Protein AF-A0A7W1I724-F1 (afdb_monomer_lite)

Secondary structure (DSSP, 8-state):
--HHHHHHHHHHHHTT--HHHHHHHHHHHHHTSS------TTHHHHHHHHHHHHHHHHHHHHH-TTS---HHHHHHH-TTSTT----TT-S-----S----EEEE-TT-S-EEEE-TT--EE-STT--EEEEEEE-SS-EE-TTT-SSEEEEE-TTSSEEEEEEEETTEEEEEEEEEETTTTEEEEEEEEESSS-EEEEEEEESEETTEEPPB-EEEEETTEEEETTEEEEE-SS--SEEEEE-GGG--HHHHHHTT--BSS--SSEE-TTSB-EEEEEEEE-TT-EEEEEEESS-----------

Sequence (306 aa):
MGIRAWALRKAMGRMRITPDIVRYLSTFQRLGENIEVQLPGELLPVGARTAFRAIRTRAAAQLGVDWVWPYWLERQLDPRSRAFVPRGHLPVLTNVTHRNWTAVGNVGSSWEAIVDPRGLVTPWFDGWSLDWWIGADDRWHVPSRDAGVRQRLVEASPVVETAMTVPGGDAIARAYGVADGDLLIVEIENASPAPFVAAFAVRPYNPEGLAVVERIELHDRTVTVDGRPALLLPRPPGRVAGSTFYEGDSSIAVMEGRAGDRLPRPLKCDAGLAQAAFLFPVPHRTSIQVAIPLAPARRTRRRGLT

Foldseek 3Di:
DDPVVVVVVVVCVVVVPDPVNVVVVVVVVVVCPPPPPPVPPVVVVVVVVLFVQFLLQLVLCVLFVVADDALQSLQCPDPVHPSHDDDPPDSGHWRPPQPPWAWAFDPLDPFTWIQGQQGWIGLDDLFWTKFKWKADPPFIDGSSPAPQWGWDDDDPDSKIWIWHDDPAATWIWIWHYDPVQRKIKIKTWAQGQFKIKMKTKTWQADSTGGGFFFFWADDFQFIDTLQWGFKRFPGQFPFKFKAESVGHYSVVCVRVVVTHNHYPVTQGYPSRTIMMMGMDIAGHRGMTMMMGRSDTDPPPPPPDDD

pLDDT: mean 87.08, std 16.15, range [31.8, 98.88]

Structure (mmCIF, N/CA/C/O backbone):
data_AF-A0A7W1I724-F1
#
_entry.id   AF-A0A7W1I724-F1
#
loop_
_atom_site.group_PDB
_atom_site.id
_atom_site.type_symbol
_atom_site.label_atom_id
_atom_site.label_alt_id
_atom_site.label_comp_id
_atom_site.label_asym_id
_atom_site.label_entity_id
_atom_site.label_seq_id
_atom_site.pdbx_PDB_ins_code
_atom_site.Cartn_x
_atom_site.Cartn_y
_atom_site.Cartn_z
_atom_site.occupancy
_atom_site.B_iso_or_equiv
_atom_site.auth_seq_id
_atom_site.auth_comp_id
_atom_site.auth_asym_id
_atom_site.auth_atom_id
_atom_site.pdbx_PDB_model_num
ATOM 1 N N . MET A 1 1 ? 33.278 9.765 -44.197 1.00 49.12 1 MET A N 1
ATOM 2 C CA . MET A 1 1 ? 32.463 9.017 -43.206 1.00 49.12 1 MET A CA 1
ATOM 3 C C . MET A 1 1 ? 32.091 9.957 -42.070 1.00 49.12 1 MET A C 1
ATOM 5 O O . MET A 1 1 ? 32.988 10.512 -41.455 1.00 49.12 1 MET A O 1
ATOM 9 N N . GLY A 1 2 ? 30.799 10.190 -41.827 1.00 57.50 2 GLY A N 1
ATOM 10 C CA . GLY A 1 2 ? 30.347 11.205 -40.869 1.00 57.50 2 GLY A CA 1
ATOM 11 C C . GLY A 1 2 ? 30.526 10.795 -39.403 1.00 57.50 2 GLY A C 1
ATOM 12 O O . GLY A 1 2 ? 30.303 9.641 -39.041 1.00 57.50 2 GLY A O 1
ATOM 13 N N . ILE A 1 3 ? 30.856 11.767 -38.552 1.00 52.84 3 ILE A N 1
ATOM 14 C CA . ILE A 1 3 ? 31.041 11.645 -37.091 1.00 52.84 3 ILE A CA 1
ATOM 15 C C . ILE A 1 3 ? 29.867 10.913 -36.406 1.00 52.84 3 ILE A C 1
ATOM 17 O O . ILE A 1 3 ? 30.075 10.126 -35.482 1.00 52.84 3 ILE A O 1
ATOM 21 N N . ARG A 1 4 ? 28.639 11.078 -36.920 1.00 48.25 4 ARG A N 1
ATOM 22 C CA . ARG A 1 4 ? 27.434 10.366 -36.455 1.00 48.25 4 ARG A CA 1
ATOM 23 C C . ARG A 1 4 ? 27.517 8.846 -36.631 1.00 48.25 4 ARG A C 1
ATOM 25 O O . ARG A 1 4 ? 27.138 8.113 -35.725 1.00 48.25 4 ARG A O 1
ATOM 32 N N . ALA A 1 5 ? 28.053 8.366 -37.754 1.00 50.81 5 ALA A N 1
ATOM 33 C CA . ALA A 1 5 ? 28.179 6.934 -38.028 1.00 50.81 5 ALA A CA 1
ATOM 34 C C . ALA A 1 5 ? 29.242 6.276 -37.135 1.00 50.81 5 ALA A C 1
ATOM 36 O O . ALA A 1 5 ? 29.069 5.135 -36.717 1.00 50.81 5 ALA A O 1
ATOM 37 N N . TRP A 1 6 ? 30.313 7.002 -36.801 1.00 62.12 6 TRP A N 1
ATOM 38 C CA . TRP A 1 6 ? 31.343 6.538 -35.868 1.00 62.12 6 TRP A CA 1
ATOM 39 C C . TRP A 1 6 ? 30.835 6.494 -34.420 1.00 62.12 6 TRP A C 1
ATOM 41 O O . TRP A 1 6 ? 31.028 5.489 -33.734 1.00 62.12 6 TRP A O 1
ATOM 51 N N . ALA A 1 7 ? 30.120 7.533 -33.973 1.00 56.12 7 ALA A N 1
ATOM 52 C CA . ALA A 1 7 ? 29.513 7.578 -32.643 1.00 56.12 7 ALA A CA 1
ATOM 53 C C . ALA A 1 7 ? 28.470 6.464 -32.448 1.00 56.12 7 ALA A C 1
ATOM 55 O O . ALA A 1 7 ? 28.484 5.782 -31.424 1.00 56.12 7 ALA A O 1
ATOM 56 N N . LEU A 1 8 ? 27.634 6.219 -33.464 1.00 58.00 8 LEU A N 1
ATOM 57 C CA . LEU A 1 8 ? 26.656 5.133 -33.460 1.00 58.00 8 LEU A CA 1
ATOM 58 C C . LEU A 1 8 ? 27.346 3.764 -33.371 1.00 58.00 8 LEU A C 1
ATOM 60 O O . LEU A 1 8 ? 26.991 2.956 -32.520 1.00 58.00 8 LEU A O 1
ATOM 64 N N . ARG A 1 9 ? 28.403 3.528 -34.163 1.00 59.28 9 ARG A N 1
ATOM 65 C CA . ARG A 1 9 ? 29.169 2.269 -34.132 1.00 59.28 9 ARG A CA 1
ATOM 66 C C . ARG A 1 9 ? 29.858 2.035 -32.782 1.00 59.28 9 ARG A C 1
ATOM 68 O O . ARG A 1 9 ? 29.883 0.910 -32.292 1.00 59.28 9 ARG A O 1
ATOM 75 N N . LYS A 1 10 ? 30.378 3.094 -32.150 1.00 59.66 10 LYS A N 1
ATOM 76 C CA . LYS A 1 10 ? 31.012 3.029 -30.822 1.00 59.66 10 LYS A CA 1
ATOM 77 C C . LYS A 1 10 ? 29.991 2.770 -29.707 1.00 59.66 10 LYS A C 1
ATOM 79 O O . LYS A 1 10 ? 30.274 1.980 -28.810 1.00 59.66 10 LYS A O 1
ATOM 84 N N . ALA A 1 11 ? 28.804 3.374 -29.782 1.00 57.53 11 ALA A N 1
ATOM 85 C CA . ALA A 1 11 ? 27.693 3.090 -28.872 1.00 57.53 11 ALA A CA 1
ATOM 86 C C . ALA A 1 11 ? 27.178 1.648 -29.040 1.00 57.53 11 ALA A C 1
ATOM 88 O O . ALA A 1 11 ? 27.034 0.929 -28.054 1.00 57.53 11 ALA A O 1
ATOM 89 N N . MET A 1 12 ? 27.018 1.187 -30.285 1.00 56.84 12 MET A N 1
ATOM 90 C CA . MET A 1 12 ? 26.627 -0.189 -30.613 1.00 56.84 12 MET A CA 1
ATOM 91 C C . MET A 1 12 ? 27.640 -1.228 -30.119 1.00 56.84 12 MET A C 1
ATOM 93 O O . MET A 1 12 ? 27.240 -2.245 -29.555 1.00 56.84 12 MET A O 1
ATOM 97 N N . GLY A 1 13 ? 28.941 -0.950 -30.260 1.00 57.97 13 GLY A N 1
ATOM 98 C CA . GLY A 1 13 ? 30.009 -1.808 -29.740 1.00 57.97 13 GLY A CA 1
ATOM 99 C C . GLY A 1 13 ? 30.013 -1.901 -28.209 1.00 57.97 13 GLY A C 1
ATOM 100 O O . GLY A 1 13 ? 30.237 -2.975 -27.658 1.00 57.97 13 GLY A O 1
ATOM 101 N N . ARG A 1 14 ? 29.687 -0.805 -27.509 1.00 57.19 14 ARG A N 1
ATOM 102 C CA . ARG A 1 14 ? 29.570 -0.777 -26.038 1.00 57.19 14 ARG A CA 1
ATOM 103 C C . ARG A 1 14 ? 28.323 -1.509 -25.527 1.00 57.19 14 ARG A C 1
ATOM 105 O O . ARG A 1 14 ? 28.350 -2.046 -24.427 1.00 57.19 14 ARG A O 1
ATOM 112 N N . MET A 1 15 ? 27.259 -1.548 -26.331 1.00 55.41 15 MET A N 1
ATOM 113 C CA . MET A 1 15 ? 25.980 -2.199 -26.018 1.00 55.41 15 MET A CA 1
ATOM 114 C C . MET A 1 15 ? 25.868 -3.638 -26.558 1.00 55.41 15 MET A C 1
ATOM 116 O O . MET A 1 15 ? 24.800 -4.233 -26.457 1.00 55.41 15 MET 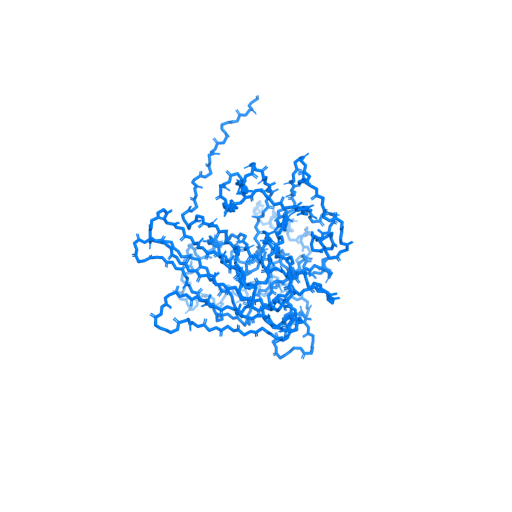A O 1
ATOM 120 N N . ARG A 1 16 ? 26.948 -4.204 -27.130 1.00 65.56 16 ARG A N 1
ATOM 121 C CA . ARG A 1 16 ? 26.968 -5.538 -27.773 1.00 65.56 16 ARG A CA 1
ATOM 122 C C . ARG A 1 16 ? 25.841 -5.735 -28.805 1.00 65.56 16 ARG A C 1
ATOM 124 O O . ARG A 1 16 ? 25.268 -6.816 -28.910 1.00 65.56 16 ARG A O 1
ATOM 131 N N . ILE A 1 17 ? 25.515 -4.696 -29.575 1.00 64.44 17 ILE A N 1
ATOM 132 C CA . ILE A 1 17 ? 24.455 -4.761 -30.591 1.00 64.44 17 ILE A CA 1
ATOM 133 C C . ILE A 1 17 ? 24.976 -5.558 -31.794 1.00 64.44 17 ILE A C 1
ATOM 135 O O . ILE A 1 17 ? 25.837 -5.082 -32.534 1.00 64.44 17 ILE A O 1
ATOM 139 N N . THR A 1 18 ? 24.479 -6.783 -31.969 1.00 74.19 18 THR A N 1
ATOM 140 C CA . THR A 1 18 ? 24.852 -7.683 -33.070 1.00 74.19 18 THR A CA 1
ATOM 141 C C . THR A 1 18 ? 24.178 -7.282 -34.391 1.00 74.19 18 THR A C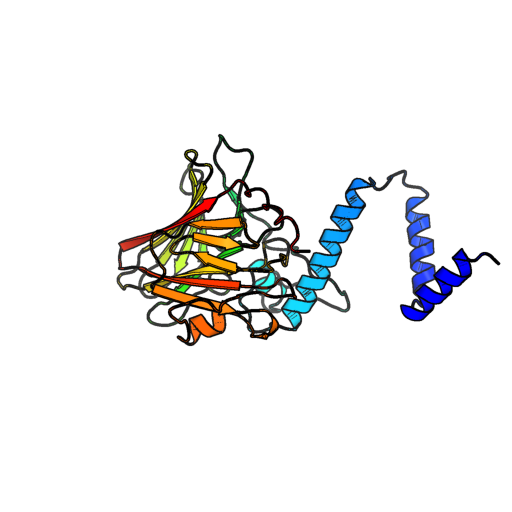 1
ATOM 143 O O . THR A 1 18 ? 23.159 -6.582 -34.378 1.00 74.19 18 THR A O 1
ATOM 146 N N . PRO A 1 19 ? 24.707 -7.728 -35.550 1.00 72.31 19 PRO A N 1
ATOM 147 C CA . PRO A 1 19 ? 24.101 -7.468 -36.861 1.00 72.31 19 PRO A CA 1
ATOM 148 C C . PRO A 1 19 ? 22.621 -7.869 -36.956 1.00 72.31 19 PRO A C 1
ATOM 150 O O . PRO A 1 19 ? 21.841 -7.187 -37.619 1.00 72.31 19 PRO A O 1
ATOM 153 N N . ASP A 1 20 ? 22.207 -8.911 -36.234 1.00 73.62 20 ASP A N 1
ATOM 154 C CA . ASP A 1 20 ? 20.812 -9.360 -36.196 1.00 73.62 20 ASP A CA 1
ATOM 155 C C . ASP A 1 20 ? 19.885 -8.334 -35.534 1.00 73.62 20 ASP A C 1
ATOM 157 O O . ASP A 1 20 ? 18.786 -8.082 -36.026 1.00 73.62 20 ASP A O 1
ATOM 161 N N . ILE A 1 21 ? 20.337 -7.665 -34.468 1.00 69.75 21 ILE A N 1
ATOM 162 C CA . ILE A 1 21 ? 19.568 -6.596 -33.810 1.00 69.75 21 ILE A CA 1
ATOM 163 C C . ILE A 1 21 ? 19.400 -5.404 -34.759 1.00 69.75 21 ILE A C 1
ATOM 165 O O . ILE A 1 21 ? 18.321 -4.820 -34.843 1.00 69.75 21 ILE A O 1
ATOM 169 N N . VAL A 1 22 ? 20.445 -5.067 -35.523 1.00 70.31 22 VAL A N 1
ATOM 170 C CA . VAL A 1 22 ? 20.383 -4.014 -36.551 1.00 70.31 22 VAL A CA 1
ATOM 171 C C . VAL A 1 22 ? 19.364 -4.368 -37.629 1.00 70.31 22 VAL A C 1
ATOM 173 O O . VAL A 1 22 ? 18.588 -3.508 -38.045 1.00 70.31 22 VAL A O 1
ATOM 176 N N . ARG A 1 23 ? 19.322 -5.639 -38.046 1.00 73.75 23 ARG A N 1
ATOM 177 C CA . ARG A 1 23 ? 18.337 -6.135 -39.007 1.00 73.75 23 ARG A CA 1
ATOM 178 C C . ARG A 1 23 ? 16.914 -5.957 -38.475 1.00 73.75 23 ARG A C 1
ATOM 180 O O . ARG A 1 23 ? 16.121 -5.320 -39.162 1.00 73.75 23 ARG A O 1
ATOM 187 N N . TYR A 1 24 ? 16.624 -6.403 -37.249 1.00 67.00 24 TYR A N 1
ATOM 188 C CA . TYR A 1 24 ? 15.308 -6.220 -36.618 1.00 67.00 24 TYR A CA 1
ATOM 189 C C . TYR A 1 24 ? 14.901 -4.744 -36.495 1.00 67.00 24 TYR A C 1
ATOM 191 O O . TYR A 1 24 ? 13.761 -4.398 -36.805 1.00 67.00 24 TYR A O 1
ATOM 199 N N . LEU A 1 25 ? 15.829 -3.862 -36.107 1.00 62.81 25 LEU A N 1
ATOM 200 C CA . LEU A 1 25 ? 15.583 -2.416 -36.033 1.00 62.81 25 LEU A CA 1
ATOM 201 C C . LEU A 1 25 ? 15.247 -1.823 -37.407 1.00 62.81 25 LEU A C 1
ATOM 203 O O . LEU A 1 25 ? 14.278 -1.079 -37.538 1.00 62.81 25 LEU A O 1
ATOM 207 N N . SER A 1 26 ? 16.011 -2.188 -38.440 1.00 65.44 26 SER A N 1
ATOM 208 C CA . SER A 1 26 ? 15.788 -1.697 -39.804 1.00 65.44 26 SER A CA 1
ATOM 209 C C . SER A 1 26 ? 14.461 -2.183 -40.400 1.00 65.44 26 SER A C 1
ATOM 211 O O . SER A 1 26 ? 13.800 -1.436 -41.114 1.00 65.44 26 SER A O 1
ATOM 213 N N . THR A 1 27 ? 14.020 -3.404 -40.076 1.00 72.88 27 THR A N 1
ATOM 214 C CA . THR A 1 27 ? 12.718 -3.929 -40.519 1.00 72.88 27 THR A CA 1
ATOM 215 C C . THR A 1 27 ? 11.551 -3.366 -39.714 1.00 72.88 27 THR A C 1
ATOM 217 O O . THR A 1 27 ? 10.472 -3.186 -40.267 1.00 72.88 27 THR A O 1
ATOM 220 N N . PHE A 1 28 ? 11.754 -3.043 -38.433 1.00 63.22 28 PHE A N 1
ATOM 221 C CA . PHE A 1 28 ? 10.746 -2.365 -37.617 1.00 63.22 28 PHE A CA 1
ATOM 222 C C . PHE A 1 28 ? 10.442 -0.959 -38.143 1.00 63.22 28 PHE A C 1
ATOM 224 O O . PHE A 1 28 ? 9.284 -0.568 -38.223 1.00 63.22 28 PHE A O 1
ATOM 231 N N . GLN A 1 29 ? 11.465 -0.223 -38.582 1.00 58.25 29 GLN A N 1
ATOM 232 C CA . GLN A 1 29 ? 11.270 1.076 -39.232 1.00 58.25 29 GLN A CA 1
ATOM 233 C C . GLN A 1 29 ? 10.449 0.954 -40.523 1.00 58.25 29 GLN A C 1
ATOM 235 O O . GLN A 1 29 ? 9.550 1.757 -40.742 1.00 58.25 29 GLN A O 1
ATOM 240 N N . ARG A 1 30 ? 10.678 -0.105 -41.312 1.00 65.12 30 ARG A N 1
ATOM 241 C CA . ARG A 1 30 ? 9.901 -0.399 -42.530 1.00 65.12 30 ARG A CA 1
ATOM 242 C C . ARG A 1 30 ? 8.445 -0.785 -42.258 1.00 65.12 30 ARG A C 1
ATOM 244 O O . ARG A 1 30 ? 7.584 -0.503 -43.080 1.00 65.12 30 ARG A O 1
ATOM 251 N N . LEU A 1 31 ? 8.138 -1.384 -41.102 1.00 62.44 31 LEU A N 1
ATOM 252 C CA . LEU A 1 31 ? 6.746 -1.622 -40.683 1.00 62.44 31 LEU A CA 1
ATOM 253 C C . LEU A 1 31 ? 5.974 -0.307 -40.474 1.00 62.44 31 LEU A C 1
ATOM 255 O O . LEU A 1 31 ? 4.765 -0.276 -40.682 1.00 62.44 31 LEU A O 1
ATOM 259 N N . GLY A 1 32 ? 6.668 0.773 -40.104 1.00 54.34 32 GLY A N 1
ATOM 260 C CA . GLY A 1 32 ? 6.097 2.115 -39.971 1.00 54.34 32 GLY A CA 1
ATOM 261 C C . GLY A 1 32 ? 6.049 2.927 -41.271 1.00 54.34 32 GLY A C 1
ATOM 262 O O . GLY A 1 32 ? 5.465 4.001 -41.266 1.00 54.34 32 GLY A O 1
ATOM 263 N N . GLU A 1 33 ? 6.629 2.451 -42.381 1.00 56.59 33 GLU A N 1
ATOM 264 C CA . GLU A 1 33 ? 6.656 3.201 -43.653 1.00 56.59 33 GLU A CA 1
ATOM 265 C C . GLU A 1 33 ? 5.286 3.242 -44.354 1.00 56.59 33 GLU A C 1
ATOM 267 O O . GLU A 1 33 ? 5.009 4.189 -45.080 1.00 56.59 33 GLU A O 1
ATOM 272 N N . ASN A 1 34 ? 4.412 2.255 -44.111 1.00 48.16 34 ASN A N 1
ATOM 273 C CA . ASN A 1 34 ? 3.074 2.173 -44.724 1.00 48.16 34 ASN A CA 1
ATOM 274 C C . ASN A 1 34 ? 1.929 2.552 -43.773 1.00 48.16 34 ASN A C 1
ATOM 276 O O . ASN A 1 34 ? 0.762 2.516 -44.155 1.00 48.16 34 ASN A O 1
ATOM 280 N N . ILE A 1 35 ? 2.248 2.866 -42.521 1.00 49.19 35 ILE A N 1
ATOM 281 C CA . ILE A 1 35 ? 1.279 3.227 -41.497 1.00 49.19 35 ILE A CA 1
ATOM 282 C C . ILE A 1 35 ? 1.629 4.661 -41.101 1.00 49.19 35 ILE A C 1
ATOM 284 O O . ILE A 1 35 ? 2.602 4.870 -40.383 1.00 49.19 35 ILE A O 1
ATOM 288 N N . GLU A 1 36 ? 0.840 5.651 -41.535 1.00 40.78 36 GLU A N 1
ATOM 289 C CA . GLU A 1 36 ? 0.888 7.042 -41.038 1.00 40.78 36 GLU A CA 1
ATOM 290 C C . GLU A 1 36 ? 0.469 7.133 -39.553 1.00 40.78 36 GLU A C 1
ATOM 292 O O . GLU A 1 36 ? -0.276 8.008 -39.128 1.00 40.78 36 GLU A O 1
ATOM 297 N N . VAL A 1 37 ? 0.940 6.226 -38.703 1.00 47.53 37 VAL A N 1
ATOM 298 C CA . VAL A 1 37 ? 0.917 6.433 -37.264 1.00 47.53 37 VAL A CA 1
ATOM 299 C C . VAL A 1 37 ? 2.189 7.207 -36.969 1.00 47.53 37 VAL A C 1
ATOM 301 O O . VAL A 1 37 ? 3.235 6.644 -36.645 1.00 47.53 37 VAL A O 1
ATOM 304 N N . GLN A 1 38 ? 2.099 8.533 -37.097 1.00 46.34 38 GLN A N 1
ATOM 305 C CA . GLN A 1 38 ? 2.961 9.412 -36.320 1.00 46.34 38 GLN A CA 1
ATOM 306 C C . GLN A 1 38 ? 2.795 8.968 -34.868 1.00 46.34 38 GLN A C 1
ATOM 308 O O . GLN A 1 38 ? 1.777 9.273 -34.256 1.00 46.34 38 GLN A O 1
ATOM 313 N N . LEU A 1 39 ? 3.738 8.184 -34.333 1.00 47.44 39 LEU A N 1
ATOM 314 C CA . LEU A 1 39 ? 3.817 7.927 -32.897 1.00 47.44 39 LEU A CA 1
ATOM 315 C C . LEU A 1 39 ? 3.787 9.309 -32.238 1.00 47.44 39 LEU A C 1
ATOM 317 O O . LEU A 1 39 ? 4.753 10.058 -32.423 1.00 47.44 39 LEU A O 1
ATOM 321 N N . PRO A 1 40 ? 2.696 9.692 -31.547 1.00 53.16 40 PRO A N 1
ATOM 322 C CA . PRO A 1 40 ? 2.595 11.022 -30.979 1.00 53.16 40 PRO A CA 1
ATOM 323 C C . PRO A 1 40 ? 3.817 11.229 -30.092 1.00 53.16 40 PRO A C 1
ATOM 325 O O . PRO A 1 40 ? 4.133 10.362 -29.275 1.00 53.16 40 PRO A O 1
ATOM 328 N N . GLY A 1 41 ? 4.539 12.340 -30.256 1.00 55.62 41 GLY A N 1
ATOM 329 C CA . GLY A 1 41 ? 5.762 12.595 -29.482 1.00 55.62 41 GLY A CA 1
ATOM 330 C C . GLY A 1 41 ? 5.530 12.516 -27.965 1.00 55.62 41 GLY A C 1
ATOM 331 O O . GLY A 1 41 ? 6.437 12.182 -27.208 1.00 55.62 41 GLY A O 1
ATOM 332 N N . GLU A 1 42 ? 4.287 12.730 -27.536 1.00 59.00 42 GLU A N 1
ATOM 333 C CA . GLU A 1 42 ? 3.795 12.595 -26.164 1.00 59.00 42 GLU A CA 1
ATOM 334 C C . GLU A 1 42 ? 3.769 11.146 -25.642 1.00 59.00 42 GLU A C 1
ATOM 336 O O . GLU A 1 42 ? 3.907 10.922 -24.438 1.00 59.00 42 GLU A O 1
ATOM 341 N N . LEU A 1 43 ? 3.676 10.142 -26.524 1.00 56.62 43 LEU A N 1
ATOM 342 C CA . LEU A 1 43 ? 3.765 8.728 -26.149 1.00 56.62 43 LEU A CA 1
ATOM 343 C C . LEU A 1 43 ? 5.199 8.292 -25.837 1.00 56.62 43 LEU A C 1
ATOM 345 O O . LEU A 1 43 ? 5.382 7.291 -25.145 1.00 56.62 43 LEU A O 1
ATOM 349 N N . LEU A 1 44 ? 6.226 9.022 -26.290 1.00 62.22 44 LEU A N 1
ATOM 350 C CA . LEU A 1 44 ? 7.622 8.649 -26.038 1.00 62.22 44 LEU A CA 1
ATOM 351 C C . LEU A 1 44 ? 7.991 8.739 -24.542 1.00 62.22 44 LEU A C 1
ATOM 353 O O . LEU A 1 44 ? 8.496 7.746 -24.012 1.00 62.22 44 LEU A O 1
ATOM 357 N N . PRO A 1 45 ? 7.713 9.841 -23.810 1.00 65.88 45 PRO A N 1
ATOM 358 C CA . PRO A 1 45 ? 7.931 9.892 -22.362 1.00 65.88 45 PRO A CA 1
ATOM 359 C C . PRO A 1 45 ? 7.122 8.850 -21.582 1.00 65.88 45 PRO A C 1
ATOM 361 O O . PRO A 1 45 ? 7.640 8.250 -20.638 1.00 65.88 45 PRO A O 1
ATOM 364 N N . VAL A 1 46 ? 5.864 8.621 -21.976 1.00 67.25 46 VAL A N 1
ATOM 365 C CA . VAL A 1 46 ? 4.969 7.650 -21.325 1.00 67.25 46 VAL A CA 1
ATOM 366 C C . VAL A 1 46 ? 5.476 6.222 -21.543 1.00 67.25 46 VAL A C 1
ATOM 368 O O . VAL A 1 46 ? 5.606 5.452 -20.588 1.00 67.25 46 VAL A O 1
ATOM 371 N N . GLY A 1 47 ? 5.853 5.886 -22.777 1.00 71.81 47 GLY A N 1
ATOM 372 C CA . GLY A 1 47 ? 6.436 4.598 -23.143 1.00 71.81 47 GLY A CA 1
ATOM 373 C C . GLY A 1 47 ? 7.779 4.349 -22.457 1.00 71.81 47 GLY A C 1
ATOM 374 O O . GLY A 1 47 ? 7.992 3.274 -21.898 1.00 71.81 47 GLY A O 1
ATOM 375 N N . ALA A 1 48 ? 8.658 5.355 -22.408 1.00 76.38 48 ALA A N 1
ATOM 376 C CA . ALA A 1 48 ? 9.943 5.256 -21.719 1.00 76.38 48 ALA A CA 1
ATOM 377 C C . ALA A 1 48 ? 9.768 5.009 -20.214 1.00 76.38 48 ALA A C 1
ATOM 379 O O . ALA A 1 48 ? 10.388 4.098 -19.664 1.00 76.38 48 ALA A O 1
ATOM 380 N N . ARG A 1 49 ? 8.888 5.768 -19.544 1.00 79.69 49 ARG A N 1
ATOM 381 C CA . ARG A 1 49 ? 8.586 5.577 -18.117 1.00 79.69 49 ARG A CA 1
ATOM 382 C C . ARG A 1 49 ? 8.060 4.172 -17.843 1.00 79.69 49 ARG A C 1
ATOM 384 O O . ARG A 1 49 ? 8.549 3.510 -16.932 1.00 79.69 49 ARG A O 1
ATOM 391 N N . THR A 1 50 ? 7.122 3.707 -18.663 1.00 82.69 50 THR A N 1
ATOM 392 C CA . THR A 1 50 ? 6.543 2.361 -18.559 1.00 82.69 50 THR A 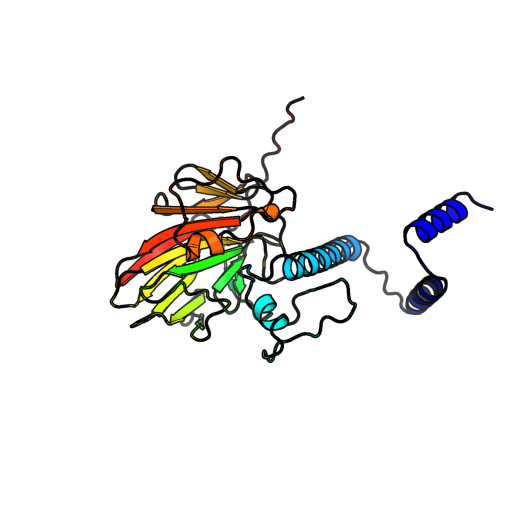CA 1
ATOM 393 C C . THR A 1 50 ? 7.617 1.284 -18.721 1.00 82.69 50 THR A C 1
ATOM 395 O O . THR A 1 50 ? 7.693 0.360 -17.912 1.00 82.69 50 THR A O 1
ATOM 398 N N . ALA A 1 51 ? 8.506 1.429 -19.708 1.00 84.81 51 ALA A N 1
ATOM 399 C CA . ALA A 1 51 ? 9.600 0.493 -19.939 1.00 84.81 51 ALA A CA 1
ATOM 400 C C . ALA A 1 51 ? 10.586 0.453 -18.760 1.00 84.81 51 ALA A C 1
ATOM 402 O O . ALA A 1 51 ? 10.890 -0.624 -18.248 1.00 84.81 51 ALA A O 1
ATOM 403 N N . PHE A 1 52 ? 11.049 1.610 -18.274 1.00 87.56 52 PHE A N 1
ATOM 404 C CA . PHE A 1 52 ? 11.963 1.660 -17.129 1.00 87.56 52 PHE A CA 1
ATOM 405 C C . PHE A 1 52 ? 11.313 1.150 -15.845 1.00 87.56 52 PHE A C 1
ATOM 407 O O . PHE A 1 52 ? 11.965 0.431 -15.085 1.00 87.56 52 PHE A O 1
ATOM 414 N N . ARG A 1 53 ? 10.027 1.447 -15.617 1.00 91.06 53 ARG A N 1
ATOM 415 C CA . ARG A 1 53 ? 9.266 0.861 -14.509 1.00 91.06 53 ARG A CA 1
ATOM 416 C C . ARG A 1 53 ? 9.247 -0.658 -14.613 1.00 91.06 53 ARG A C 1
ATOM 418 O O . ARG A 1 53 ? 9.523 -1.335 -13.624 1.00 91.06 53 ARG A O 1
ATOM 425 N N . ALA A 1 54 ? 8.979 -1.199 -15.798 1.00 91.19 54 ALA A N 1
ATOM 426 C CA . ALA A 1 54 ? 8.916 -2.639 -16.002 1.00 91.19 54 ALA A CA 1
ATOM 427 C C . ALA A 1 54 ? 10.279 -3.325 -15.791 1.00 91.19 54 ALA A C 1
ATOM 429 O O . ALA A 1 54 ? 10.341 -4.410 -15.211 1.00 91.19 54 ALA A O 1
ATOM 430 N N . ILE A 1 55 ? 11.377 -2.683 -16.203 1.00 90.62 55 ILE A N 1
ATOM 431 C CA . ILE A 1 55 ? 12.745 -3.165 -15.948 1.00 90.62 55 ILE A CA 1
ATOM 432 C C . ILE A 1 55 ? 13.052 -3.140 -14.445 1.00 90.62 55 ILE A C 1
ATOM 434 O O . ILE A 1 55 ? 13.503 -4.145 -13.895 1.00 90.62 55 ILE A O 1
ATOM 438 N N . ARG A 1 56 ? 12.768 -2.020 -13.760 1.00 91.88 56 ARG A N 1
ATOM 439 C CA . ARG A 1 56 ? 12.975 -1.888 -12.306 1.00 91.88 56 ARG A CA 1
ATOM 440 C C . ARG A 1 56 ? 12.174 -2.933 -11.538 1.00 91.88 56 ARG A C 1
ATOM 442 O O . ARG A 1 56 ? 12.729 -3.602 -10.673 1.00 91.88 56 ARG A O 1
ATOM 449 N N . THR A 1 57 ? 10.905 -3.115 -11.897 1.00 92.12 57 THR A N 1
ATOM 450 C CA . THR A 1 57 ? 10.009 -4.099 -11.274 1.00 92.12 57 THR A CA 1
ATOM 451 C C . THR A 1 57 ? 10.546 -5.512 -11.418 1.00 92.12 57 THR A C 1
ATOM 453 O O . THR A 1 57 ? 10.597 -6.246 -10.435 1.00 92.12 57 THR A O 1
ATOM 456 N N . ARG A 1 58 ? 11.034 -5.880 -12.609 1.00 90.50 58 ARG A N 1
ATOM 457 C CA . ARG A 1 58 ? 11.684 -7.178 -12.808 1.00 90.50 58 ARG A CA 1
ATOM 458 C C . ARG A 1 58 ? 12.910 -7.342 -11.911 1.00 90.50 58 ARG A C 1
ATOM 460 O O . ARG A 1 58 ? 13.029 -8.373 -11.259 1.00 90.50 58 ARG A O 1
ATOM 467 N N . ALA A 1 59 ? 13.805 -6.355 -11.900 1.00 89.00 59 ALA A N 1
ATOM 468 C CA . ALA A 1 59 ? 15.049 -6.425 -11.140 1.00 89.00 59 ALA A CA 1
ATOM 469 C C . ALA A 1 59 ? 14.785 -6.557 -9.632 1.00 89.00 59 ALA A C 1
ATOM 471 O O . ALA A 1 59 ? 15.341 -7.444 -8.990 1.00 89.00 59 ALA A O 1
ATOM 472 N N . ALA A 1 60 ? 13.887 -5.739 -9.074 1.00 89.62 60 ALA A N 1
ATOM 473 C CA . ALA A 1 60 ? 13.553 -5.809 -7.655 1.00 89.62 60 ALA A CA 1
ATOM 474 C C . ALA A 1 60 ? 12.871 -7.132 -7.287 1.00 89.62 60 ALA A C 1
ATOM 476 O O . ALA A 1 60 ? 13.263 -7.746 -6.306 1.00 89.62 60 ALA A O 1
ATOM 477 N N . ALA A 1 61 ? 11.931 -7.626 -8.098 1.00 88.31 61 ALA A N 1
ATOM 478 C CA . ALA A 1 61 ? 11.269 -8.908 -7.846 1.00 88.31 61 ALA A CA 1
ATOM 479 C C . ALA A 1 61 ? 12.222 -10.117 -7.921 1.00 88.31 61 ALA A C 1
ATOM 481 O O . ALA A 1 61 ? 11.938 -11.165 -7.351 1.00 88.31 61 ALA A O 1
ATOM 482 N N . GLN A 1 62 ? 13.334 -10.007 -8.655 1.00 87.12 62 GLN A N 1
ATOM 483 C CA . GLN A 1 62 ? 14.370 -11.045 -8.687 1.00 87.12 62 GLN A CA 1
ATOM 484 C C . GLN A 1 62 ? 15.294 -10.993 -7.467 1.00 87.12 62 GLN A C 1
ATOM 486 O O . GLN A 1 62 ? 15.772 -12.036 -7.035 1.00 87.12 62 GLN A O 1
ATOM 491 N N . LEU A 1 63 ? 15.559 -9.796 -6.940 1.00 86.19 63 LEU A N 1
ATOM 492 C CA . LEU A 1 63 ? 16.488 -9.584 -5.827 1.00 86.19 63 LEU A CA 1
ATOM 493 C C . LEU A 1 63 ? 15.795 -9.658 -4.455 1.00 86.19 63 LEU A C 1
ATOM 495 O O . LEU A 1 63 ? 16.409 -10.086 -3.486 1.00 86.19 63 LEU A O 1
ATOM 499 N N . GLY A 1 64 ? 14.523 -9.269 -4.374 1.00 85.44 64 GLY A N 1
ATOM 500 C CA . GLY A 1 64 ? 13.699 -9.270 -3.166 1.00 85.44 64 GLY A CA 1
ATOM 501 C C . GLY A 1 64 ? 12.688 -10.411 -3.165 1.00 85.44 64 GLY A C 1
ATOM 502 O O . GLY A 1 64 ? 11.485 -10.168 -3.200 1.00 85.44 64 GLY A O 1
ATOM 503 N N . VAL A 1 65 ? 13.158 -11.660 -3.166 1.00 81.25 65 VAL A N 1
ATOM 504 C CA . VAL A 1 65 ? 12.275 -12.843 -3.214 1.00 81.25 65 VAL A CA 1
ATOM 505 C C . VAL A 1 65 ? 11.357 -12.919 -1.989 1.00 81.25 65 VAL A C 1
ATOM 507 O O . VAL A 1 65 ? 10.189 -13.268 -2.128 1.00 81.25 65 VAL A O 1
ATOM 510 N N . ASP A 1 66 ? 11.849 -12.505 -0.821 1.00 86.94 66 ASP A N 1
ATOM 511 C CA . ASP A 1 66 ? 11.107 -12.591 0.446 1.00 86.94 66 ASP A CA 1
ATOM 512 C C . ASP A 1 66 ? 10.232 -11.356 0.736 1.00 86.94 66 ASP A C 1
ATOM 514 O O . ASP A 1 66 ? 9.548 -11.281 1.759 1.00 86.94 66 ASP A O 1
ATOM 518 N N . TRP A 1 67 ? 10.231 -10.373 -0.168 1.00 94.88 67 TRP A N 1
ATOM 519 C CA . TRP A 1 67 ? 9.489 -9.125 -0.007 1.00 94.88 67 TRP A CA 1
ATOM 520 C C . TRP A 1 67 ? 7.986 -9.340 -0.152 1.00 94.88 67 TRP A C 1
ATOM 522 O O . TRP A 1 67 ? 7.528 -10.192 -0.915 1.00 94.88 67 TRP A O 1
ATOM 532 N N . VAL A 1 68 ? 7.198 -8.530 0.554 1.00 97.00 68 VAL A N 1
ATOM 533 C CA . VAL A 1 68 ? 5.747 -8.479 0.339 1.00 97.00 68 VAL A CA 1
ATOM 534 C C . VAL A 1 68 ? 5.485 -7.713 -0.952 1.00 97.00 68 VAL A C 1
ATOM 536 O O . VAL A 1 68 ? 5.763 -6.515 -1.036 1.00 97.00 68 VAL A O 1
ATOM 539 N N . TRP A 1 69 ? 4.959 -8.393 -1.967 1.00 97.19 69 TRP A N 1
ATOM 540 C CA . TRP A 1 69 ? 4.666 -7.790 -3.264 1.00 97.19 69 TRP A CA 1
ATOM 541 C C . TRP A 1 69 ? 3.171 -7.466 -3.411 1.00 97.19 69 TRP A C 1
ATOM 543 O O . TRP A 1 69 ? 2.335 -8.058 -2.718 1.00 97.19 69 TRP A O 1
ATOM 553 N N . PRO A 1 70 ? 2.793 -6.527 -4.307 1.00 97.31 70 PRO A N 1
ATOM 554 C CA . PRO A 1 70 ? 1.387 -6.286 -4.615 1.00 97.31 70 PRO A CA 1
ATOM 555 C C . PRO A 1 70 ? 0.752 -7.555 -5.193 1.00 97.31 70 PRO A C 1
ATOM 557 O O . PRO A 1 70 ? 1.431 -8.368 -5.826 1.00 97.31 70 PRO A O 1
ATOM 560 N N . TYR A 1 71 ? -0.561 -7.711 -5.017 1.00 97.56 71 TYR A N 1
ATOM 561 C CA . TYR A 1 71 ? -1.264 -8.958 -5.332 1.00 97.56 71 TYR A CA 1
ATOM 562 C C . TYR A 1 71 ? -1.019 -9.462 -6.755 1.00 97.56 71 TYR A C 1
ATOM 564 O O . TYR A 1 71 ? -0.721 -10.638 -6.956 1.00 97.56 71 TYR A O 1
ATOM 572 N N . TRP A 1 72 ? -1.086 -8.570 -7.742 1.00 97.12 72 TRP A N 1
ATOM 573 C CA . TRP A 1 72 ? -0.844 -8.928 -9.137 1.00 97.12 72 TRP A CA 1
ATOM 574 C C . TRP A 1 72 ? 0.558 -9.521 -9.354 1.00 97.12 72 TRP A C 1
ATOM 576 O O . TRP A 1 72 ? 0.714 -10.462 -10.128 1.00 97.12 72 TRP A O 1
ATOM 586 N N . LEU A 1 73 ? 1.574 -9.010 -8.650 1.00 96.31 73 LEU A N 1
ATOM 587 C CA . LEU A 1 73 ? 2.954 -9.457 -8.796 1.00 96.31 73 LEU A CA 1
ATOM 588 C C . LEU A 1 73 ? 3.148 -10.806 -8.100 1.00 96.31 73 LEU A C 1
ATOM 590 O O . LEU A 1 73 ? 3.668 -11.722 -8.729 1.00 96.31 73 LEU A O 1
ATOM 594 N N . GLU A 1 74 ? 2.642 -10.968 -6.873 1.00 95.75 74 GLU A N 1
ATOM 595 C CA . GLU A 1 74 ? 2.605 -12.266 -6.172 1.00 95.75 74 GLU A CA 1
ATOM 596 C C . GLU A 1 74 ? 1.978 -13.352 -7.069 1.00 95.75 74 GLU A C 1
ATOM 598 O O . GLU A 1 74 ? 2.516 -14.449 -7.229 1.00 95.75 74 GLU A O 1
ATOM 603 N N . ARG A 1 75 ? 0.856 -13.031 -7.730 1.00 96.12 75 ARG A N 1
ATOM 604 C CA . ARG A 1 75 ? 0.147 -13.973 -8.605 1.00 96.12 75 ARG A CA 1
ATOM 605 C C . ARG A 1 75 ? 0.830 -14.218 -9.950 1.00 96.12 75 ARG A C 1
ATOM 607 O O . ARG A 1 75 ? 0.741 -15.340 -10.440 1.00 96.12 75 ARG A O 1
ATOM 614 N N . GLN A 1 76 ? 1.483 -13.222 -10.549 1.00 95.50 76 GLN A N 1
ATOM 615 C CA . GLN A 1 76 ? 2.218 -13.396 -11.810 1.00 95.50 76 GLN A CA 1
ATOM 616 C C . GLN A 1 76 ? 3.529 -14.161 -11.635 1.00 95.50 76 GLN A C 1
ATOM 618 O O . GLN A 1 76 ? 4.028 -14.732 -12.607 1.00 95.50 76 GLN A O 1
ATOM 623 N N . LEU A 1 77 ? 4.097 -14.152 -10.426 1.00 92.62 77 LEU A N 1
ATOM 624 C CA . LEU A 1 77 ? 5.345 -14.835 -10.104 1.00 92.62 77 LEU A CA 1
ATOM 625 C C . LEU A 1 77 ? 5.156 -16.300 -9.690 1.00 92.62 77 LEU A C 1
ATOM 627 O O . LEU A 1 77 ? 6.077 -17.081 -9.919 1.00 92.62 77 LEU A O 1
ATOM 631 N N . ASP A 1 78 ? 4.003 -16.677 -9.125 1.00 93.69 78 ASP A N 1
ATOM 632 C CA . ASP A 1 78 ? 3.714 -18.046 -8.667 1.00 93.69 78 ASP A CA 1
ATOM 633 C C . ASP A 1 78 ? 3.294 -18.966 -9.833 1.00 93.69 78 ASP A C 1
ATOM 635 O O . ASP A 1 78 ? 2.192 -18.795 -10.355 1.00 93.69 78 ASP A O 1
ATOM 639 N N . PRO A 1 79 ? 4.086 -19.990 -10.218 1.00 94.31 79 PRO A N 1
ATOM 640 C CA . PRO A 1 79 ? 3.737 -20.920 -11.299 1.00 94.31 79 PRO A CA 1
ATOM 641 C C . PRO A 1 79 ? 2.453 -21.725 -11.068 1.00 94.31 79 PRO A C 1
ATOM 643 O O . PRO A 1 79 ? 1.907 -22.292 -12.011 1.00 94.31 79 PRO A O 1
ATOM 646 N N . ARG A 1 80 ? 1.968 -21.803 -9.823 1.00 94.94 80 ARG A N 1
ATOM 647 C CA . ARG A 1 80 ? 0.716 -22.492 -9.470 1.00 94.94 80 ARG A CA 1
ATOM 648 C C . ARG A 1 80 ? -0.509 -21.591 -9.630 1.00 94.94 80 ARG A C 1
ATOM 650 O O . ARG A 1 80 ? -1.642 -22.065 -9.568 1.00 94.94 80 ARG A O 1
ATOM 657 N N . SER A 1 81 ? -0.298 -20.289 -9.799 1.00 95.75 81 SER A N 1
ATOM 658 C CA . SER A 1 81 ? -1.358 -19.310 -10.001 1.00 95.75 81 SER A CA 1
ATOM 659 C C . SER A 1 81 ? -1.884 -19.367 -11.432 1.00 95.75 81 SER A C 1
ATOM 661 O O . SER A 1 81 ? -1.121 -19.419 -12.392 1.00 95.75 81 SER A O 1
ATOM 663 N N . ARG A 1 82 ? -3.205 -19.241 -11.605 1.00 95.00 82 ARG A N 1
ATOM 664 C CA . ARG A 1 82 ? -3.818 -19.074 -12.938 1.00 95.00 82 ARG A CA 1
ATOM 665 C C . ARG A 1 82 ? -3.416 -17.766 -13.626 1.00 95.00 82 ARG A C 1
ATOM 667 O O . ARG A 1 82 ? -3.549 -17.654 -14.837 1.00 95.00 82 ARG A O 1
ATOM 674 N N . ALA A 1 83 ? -2.945 -16.793 -12.852 1.00 95.25 83 ALA A N 1
ATOM 675 C CA . ALA A 1 83 ? -2.433 -15.518 -13.341 1.00 95.25 83 ALA A CA 1
ATOM 676 C C . ALA A 1 83 ? -0.910 -15.541 -13.573 1.00 95.25 83 ALA A C 1
ATOM 678 O O . ALA A 1 83 ? -0.321 -14.488 -13.801 1.00 95.25 83 ALA A O 1
ATOM 679 N N . PHE A 1 84 ? -0.263 -16.712 -13.517 1.00 95.25 84 PHE A N 1
ATOM 680 C CA . PHE A 1 84 ? 1.161 -16.842 -13.806 1.00 95.25 84 PHE A CA 1
ATOM 681 C C . PHE A 1 84 ? 1.497 -16.348 -15.217 1.00 95.25 84 PHE A C 1
ATOM 683 O O . PHE A 1 84 ? 0.847 -16.727 -16.193 1.00 95.25 84 PHE A O 1
ATOM 690 N N . VAL A 1 85 ? 2.559 -15.548 -15.334 1.00 92.06 85 VAL A N 1
ATOM 691 C CA . VAL A 1 85 ? 3.069 -15.070 -16.625 1.00 92.06 85 VAL A CA 1
ATOM 692 C C . VAL A 1 85 ? 4.523 -15.526 -16.780 1.00 92.06 85 VAL A C 1
ATOM 694 O O . VAL A 1 85 ? 5.396 -15.034 -16.058 1.00 92.06 85 VAL A O 1
ATOM 697 N N . PRO A 1 86 ? 4.830 -16.443 -17.720 1.00 86.00 86 PRO A N 1
ATOM 698 C CA . PRO A 1 86 ? 6.191 -16.916 -17.953 1.00 86.00 86 PRO A CA 1
ATOM 699 C C . PRO A 1 86 ? 7.143 -15.772 -18.319 1.00 86.00 86 PRO A C 1
ATOM 701 O O . PRO A 1 86 ? 6.903 -15.000 -19.245 1.00 86.00 86 PRO A O 1
ATOM 704 N N . ARG A 1 87 ? 8.262 -15.666 -17.595 1.00 75.25 87 ARG A N 1
ATOM 705 C CA . ARG A 1 87 ? 9.146 -14.487 -17.647 1.00 75.25 87 ARG A CA 1
ATOM 706 C C . ARG A 1 87 ? 10.312 -14.565 -18.634 1.00 75.25 87 ARG A C 1
ATOM 708 O O . ARG A 1 87 ? 11.011 -13.557 -18.763 1.00 75.25 87 ARG A O 1
ATOM 715 N N . GLY A 1 88 ? 10.512 -15.707 -19.306 1.00 71.31 88 GLY A N 1
ATOM 716 C CA . GLY A 1 88 ? 11.529 -15.959 -20.343 1.00 71.31 88 GLY A CA 1
ATOM 717 C C . GLY A 1 88 ? 12.838 -15.160 -20.204 1.00 71.31 88 GLY A C 1
ATOM 718 O O . GLY A 1 88 ? 13.337 -14.909 -19.103 1.00 71.31 88 GLY A O 1
ATOM 719 N N . HIS A 1 89 ? 13.369 -14.703 -21.338 1.00 74.25 89 HIS A N 1
ATOM 720 C CA . HIS A 1 89 ? 14.521 -13.790 -21.399 1.00 74.25 89 HIS A CA 1
ATOM 721 C C . HIS A 1 89 ? 14.125 -12.304 -21.465 1.00 74.25 89 HIS A C 1
ATOM 723 O O . HIS A 1 89 ? 14.986 -11.446 -21.647 1.00 74.25 89 HIS A O 1
ATOM 729 N N . LEU A 1 90 ? 12.835 -11.976 -21.332 1.00 77.19 90 LEU A N 1
ATOM 730 C CA . LEU A 1 90 ? 12.353 -10.599 -21.459 1.00 77.19 90 LEU A CA 1
ATOM 731 C C . LEU A 1 90 ? 12.828 -9.756 -20.271 1.00 77.19 90 LEU A C 1
ATOM 733 O O . LEU A 1 90 ? 12.481 -10.084 -19.147 1.00 77.19 90 LEU A O 1
ATOM 737 N N . PRO A 1 91 ? 13.544 -8.638 -20.452 1.00 78.56 91 PRO A N 1
ATOM 738 C CA . PRO A 1 91 ? 14.069 -7.847 -19.334 1.00 78.56 91 PRO A CA 1
ATOM 739 C C . PRO A 1 91 ? 13.001 -7.001 -18.615 1.00 78.56 91 PRO A C 1
ATOM 741 O O . PRO A 1 91 ? 13.339 -6.168 -17.781 1.00 78.56 91 PRO A O 1
ATOM 744 N N . VAL A 1 92 ? 11.718 -7.205 -18.915 1.00 88.19 92 VAL A N 1
ATOM 745 C CA . VAL A 1 92 ? 10.597 -6.398 -18.426 1.00 88.19 92 VAL A CA 1
ATOM 746 C C . VAL A 1 92 ? 9.607 -7.246 -17.637 1.00 88.19 92 VAL A C 1
ATOM 748 O O . VAL A 1 92 ? 9.415 -8.429 -17.919 1.00 88.19 92 VAL A O 1
ATOM 751 N N . LEU A 1 93 ? 8.975 -6.628 -16.644 1.00 91.19 93 LEU A N 1
ATOM 752 C CA . LEU A 1 93 ? 7.851 -7.186 -15.908 1.00 91.19 93 LEU A CA 1
ATOM 753 C C . LEU A 1 93 ? 6.833 -6.067 -15.684 1.00 91.19 93 LEU A C 1
ATOM 755 O O . LEU A 1 93 ? 7.109 -5.110 -14.969 1.00 91.19 93 LEU A O 1
ATOM 759 N N . THR A 1 94 ? 5.670 -6.187 -16.317 1.00 91.88 94 THR A N 1
ATOM 760 C CA . THR A 1 94 ? 4.545 -5.261 -16.150 1.00 91.88 94 THR A CA 1
ATOM 761 C C . THR A 1 94 ? 3.318 -6.015 -15.656 1.00 91.88 94 THR A C 1
ATOM 763 O O . THR A 1 94 ? 3.249 -7.247 -15.771 1.00 91.88 94 THR A O 1
ATOM 766 N N . ASN A 1 95 ? 2.368 -5.281 -15.088 1.00 94.44 95 ASN A N 1
ATOM 767 C CA . ASN A 1 95 ? 1.115 -5.869 -14.675 1.00 94.44 95 ASN A CA 1
ATOM 768 C C . ASN A 1 95 ? 0.205 -6.109 -15.889 1.00 94.44 95 ASN A C 1
ATOM 770 O O . ASN A 1 95 ? -0.207 -5.165 -16.562 1.00 94.44 95 ASN A O 1
ATOM 774 N N . VAL A 1 96 ? -0.127 -7.372 -16.145 1.00 94.06 96 VAL A N 1
ATOM 775 C CA . VAL A 1 96 ? -1.061 -7.805 -17.197 1.00 94.06 96 VAL A CA 1
ATOM 776 C C . VAL A 1 96 ? -2.235 -8.615 -16.635 1.00 94.06 96 VAL A C 1
ATOM 778 O O . VAL A 1 96 ? -3.066 -9.099 -17.397 1.00 94.06 96 VAL A O 1
ATOM 781 N N . THR A 1 97 ? -2.333 -8.751 -15.311 1.00 94.94 97 THR A N 1
ATOM 782 C CA . THR A 1 97 ? -3.376 -9.521 -14.614 1.00 94.94 97 THR A CA 1
ATOM 783 C C . THR A 1 97 ? -3.981 -8.702 -13.475 1.00 94.94 97 THR A C 1
ATOM 785 O O . THR A 1 97 ? -3.437 -7.679 -13.084 1.00 94.94 97 THR A O 1
ATOM 788 N N . HIS A 1 98 ? -5.140 -9.099 -12.941 1.00 95.25 98 HIS A N 1
ATOM 789 C CA . HIS A 1 98 ? -5.741 -8.416 -11.780 1.00 95.25 98 HIS A CA 1
ATOM 790 C C . HIS A 1 98 ? -5.805 -6.877 -11.928 1.00 95.25 98 HIS A C 1
ATOM 792 O O . HIS A 1 98 ? -5.552 -6.130 -10.983 1.00 95.25 98 HIS A O 1
ATOM 798 N N . ARG A 1 99 ? -6.093 -6.409 -13.153 1.00 94.25 99 ARG A N 1
ATOM 799 C CA . ARG A 1 99 ? -6.197 -4.986 -13.527 1.00 94.25 99 ARG A CA 1
ATOM 800 C C . ARG A 1 99 ? -7.602 -4.410 -13.324 1.00 94.25 99 ARG A C 1
ATOM 802 O O . ARG A 1 99 ? -7.935 -3.359 -13.855 1.00 94.25 99 ARG A O 1
ATOM 809 N N . ASN A 1 100 ? -8.436 -5.132 -12.588 1.00 92.31 100 ASN A N 1
ATOM 810 C CA . ASN A 1 100 ? -9.761 -4.722 -12.154 1.00 92.31 100 ASN A CA 1
ATOM 811 C C . ASN A 1 100 ? -9.627 -3.891 -10.872 1.00 92.31 100 ASN A C 1
ATOM 813 O O . ASN A 1 100 ? -9.811 -4.405 -9.773 1.00 92.31 100 ASN A O 1
ATOM 817 N N . TRP A 1 101 ? -9.226 -2.632 -11.019 1.00 94.50 101 TRP A N 1
ATOM 818 C CA . TRP A 1 101 ? -9.075 -1.714 -9.892 1.00 94.50 101 TRP A CA 1
ATOM 819 C C . TRP A 1 101 ? -10.289 -0.810 -9.759 1.00 94.50 101 TRP A C 1
ATOM 821 O O . TRP A 1 101 ? -10.949 -0.504 -10.752 1.00 94.50 101 TRP A O 1
ATOM 831 N N . THR A 1 102 ? -10.555 -0.364 -8.537 1.00 95.38 102 THR A N 1
ATOM 832 C CA . THR A 1 102 ? -11.646 0.568 -8.257 1.00 95.38 102 THR A CA 1
ATOM 833 C C . THR A 1 102 ? -11.070 1.943 -7.963 1.00 95.38 102 THR A C 1
ATOM 835 O O . THR A 1 102 ? -10.245 2.081 -7.061 1.00 95.38 102 THR A O 1
ATOM 838 N N . ALA A 1 103 ? -11.498 2.952 -8.717 1.00 93.69 103 ALA A N 1
ATOM 839 C CA . ALA A 1 103 ? -11.188 4.339 -8.405 1.00 93.69 103 ALA A CA 1
ATOM 840 C C . ALA A 1 103 ? -12.060 4.828 -7.238 1.00 93.69 103 ALA A C 1
ATOM 842 O O . ALA A 1 103 ? -13.261 4.553 -7.194 1.00 93.69 103 ALA A O 1
ATOM 843 N N . VAL A 1 104 ? -11.455 5.533 -6.286 1.00 92.81 104 VAL A N 1
ATOM 844 C CA . VAL A 1 104 ? -12.114 6.072 -5.094 1.00 92.81 104 VAL A CA 1
ATOM 845 C C . VAL A 1 104 ? -11.707 7.527 -4.923 1.00 92.81 104 VAL A C 1
ATOM 847 O O . VAL A 1 104 ? -10.530 7.847 -4.774 1.00 92.81 104 VAL A O 1
ATOM 850 N N . GLY A 1 105 ? -12.693 8.412 -4.903 1.00 89.56 105 GLY A N 1
ATOM 851 C CA . GLY A 1 105 ? -12.504 9.844 -4.721 1.00 89.56 105 GLY A CA 1
ATOM 852 C C . GLY A 1 105 ? -13.760 10.479 -4.143 1.00 89.56 105 GLY A C 1
ATOM 853 O O . GLY A 1 105 ? -14.674 9.787 -3.692 1.00 89.56 105 GLY A O 1
ATOM 854 N N . ASN A 1 106 ? -13.808 11.805 -4.154 1.00 85.38 106 ASN A N 1
ATOM 855 C CA . ASN A 1 106 ? -15.010 12.559 -3.817 1.00 85.38 106 ASN A CA 1
ATOM 856 C C . ASN A 1 106 ? -15.481 13.354 -5.046 1.00 85.38 106 ASN A C 1
ATOM 858 O O . ASN A 1 106 ? -14.673 13.758 -5.875 1.00 85.38 106 ASN A O 1
ATOM 862 N N . VAL A 1 107 ? -16.792 13.592 -5.158 1.00 82.31 107 VAL A N 1
ATOM 863 C CA . VAL A 1 107 ? -17.407 14.272 -6.321 1.00 82.31 107 VAL A CA 1
ATOM 864 C C . VAL A 1 107 ? -16.865 15.694 -6.530 1.00 82.31 107 VAL A C 1
ATOM 866 O O . VAL A 1 107 ? -16.877 16.201 -7.647 1.00 82.31 107 VAL A O 1
ATOM 869 N N . GLY A 1 108 ? -16.392 16.345 -5.463 1.00 82.12 108 GLY A N 1
ATOM 870 C CA . GLY A 1 108 ? -15.831 17.696 -5.509 1.00 82.12 108 GLY A CA 1
ATOM 871 C C . GLY A 1 108 ? -14.353 17.758 -5.901 1.00 82.12 108 GLY A C 1
ATOM 872 O O . GLY A 1 108 ? -13.814 18.859 -6.008 1.00 82.12 108 GLY A O 1
ATOM 873 N N . SER A 1 109 ? -13.696 16.615 -6.109 1.00 83.81 109 SER A N 1
ATOM 874 C CA . SER A 1 109 ? -12.263 16.531 -6.368 1.00 83.81 109 SER A CA 1
ATOM 875 C C . SER A 1 109 ? -11.958 16.105 -7.792 1.00 83.81 109 SER A C 1
ATOM 877 O O . SER A 1 109 ? -12.612 15.245 -8.375 1.00 83.81 109 SER A O 1
ATOM 879 N N . SER A 1 110 ? -10.897 16.692 -8.341 1.00 87.31 110 SER A N 1
ATOM 880 C CA . SER A 1 110 ? -10.260 16.234 -9.576 1.00 87.31 110 SER A CA 1
ATOM 881 C C . SER A 1 110 ? -9.328 15.036 -9.361 1.00 87.31 110 SER A C 1
ATOM 883 O O . SER A 1 110 ? -8.691 14.593 -10.315 1.00 87.31 110 SER A O 1
ATOM 885 N N . TRP A 1 111 ? -9.165 14.580 -8.118 1.00 90.31 111 TRP A N 1
ATOM 886 C CA . TRP A 1 111 ? -8.229 13.531 -7.736 1.00 90.31 111 TRP A CA 1
ATOM 887 C C . TRP A 1 111 ? -8.965 12.296 -7.229 1.00 90.31 111 TRP A C 1
ATOM 889 O O . TRP A 1 111 ? -9.922 12.376 -6.460 1.00 90.31 111 TRP A O 1
ATOM 899 N N . GLU A 1 112 ? -8.456 11.139 -7.631 1.00 91.75 112 GLU A N 1
ATOM 900 C CA . GLU A 1 112 ? -8.929 9.834 -7.196 1.00 91.75 112 GLU A CA 1
ATOM 901 C C . GLU A 1 112 ? -7.737 8.943 -6.847 1.00 91.75 112 GLU A C 1
ATOM 903 O O . GLU A 1 112 ? -6.664 9.028 -7.452 1.00 91.75 112 GLU A O 1
ATOM 908 N N . ALA A 1 113 ? -7.940 8.087 -5.856 1.00 94.88 113 ALA A N 1
ATOM 909 C CA . ALA A 1 113 ? -7.056 6.986 -5.537 1.00 94.88 113 ALA A CA 1
ATOM 910 C C . ALA A 1 113 ? -7.525 5.714 -6.240 1.00 94.88 113 ALA A C 1
ATOM 912 O O . ALA A 1 113 ? -8.677 5.597 -6.649 1.00 94.88 113 ALA A O 1
ATOM 913 N N . ILE A 1 114 ? -6.644 4.726 -6.323 1.00 95.88 114 ILE A N 1
ATOM 914 C CA . ILE A 1 114 ? -6.961 3.405 -6.861 1.00 95.88 114 ILE A CA 1
ATOM 915 C C . ILE A 1 114 ? -6.877 2.376 -5.737 1.00 95.88 114 ILE A C 1
ATOM 917 O O . ILE A 1 114 ? -5.904 2.361 -4.988 1.00 95.88 114 ILE A O 1
ATOM 921 N N . VAL A 1 115 ? -7.869 1.492 -5.648 1.00 98.00 115 VAL A N 1
ATOM 922 C CA . VAL A 1 115 ? -7.877 0.334 -4.748 1.00 98.00 115 VAL A CA 1
ATOM 923 C C . VAL A 1 115 ? -7.788 -0.942 -5.581 1.00 98.00 115 VAL A C 1
ATOM 925 O O . VAL A 1 115 ? -8.616 -1.180 -6.466 1.00 98.00 115 VAL A O 1
ATOM 928 N N . ASP A 1 116 ? -6.764 -1.757 -5.327 1.00 97.12 116 ASP A N 1
ATOM 929 C CA . ASP A 1 116 ? -6.583 -3.048 -5.996 1.00 97.12 116 ASP A CA 1
ATOM 930 C C . ASP A 1 116 ? -7.539 -4.127 -5.431 1.00 97.12 116 ASP A C 1
ATOM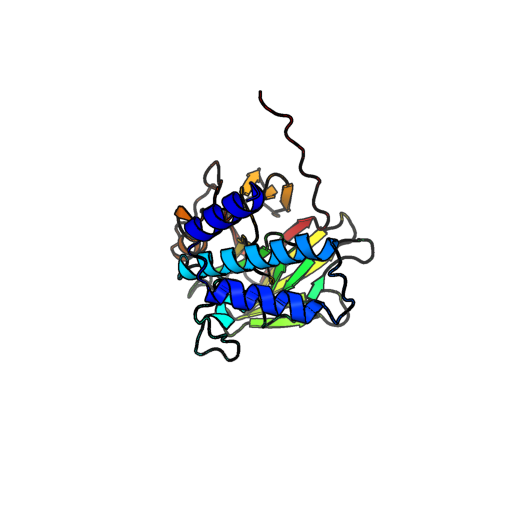 932 O O . ASP A 1 116 ? -8.170 -3.907 -4.394 1.00 97.12 116 ASP A O 1
ATOM 936 N N . PRO A 1 117 ? -7.642 -5.323 -6.047 1.00 96.81 117 PRO A N 1
ATOM 937 C CA . PRO A 1 117 ? -8.561 -6.378 -5.601 1.00 96.81 117 PRO A CA 1
ATOM 938 C C . PRO A 1 117 ? -8.299 -6.943 -4.192 1.00 96.81 117 PRO A C 1
ATOM 940 O O . PRO A 1 117 ? -9.082 -7.761 -3.705 1.00 96.81 117 PRO A O 1
ATOM 943 N N . ARG A 1 118 ? -7.177 -6.579 -3.559 1.00 97.62 118 ARG A N 1
ATOM 944 C CA . ARG A 1 118 ? -6.782 -6.969 -2.198 1.00 97.62 118 ARG A CA 1
ATOM 945 C C . ARG A 1 118 ? -6.724 -5.778 -1.238 1.00 97.62 118 ARG A C 1
ATOM 947 O O . ARG A 1 118 ? -6.289 -5.934 -0.100 1.00 97.62 118 ARG A O 1
ATOM 954 N N . GLY A 1 119 ? -7.221 -4.615 -1.650 1.00 97.81 119 GLY A N 1
ATOM 955 C CA . GLY A 1 119 ? -7.293 -3.431 -0.801 1.00 97.81 119 GLY A CA 1
ATOM 956 C C . GLY A 1 119 ? -5.983 -2.646 -0.712 1.00 97.81 119 GLY A C 1
ATOM 957 O O . GLY A 1 119 ? -5.860 -1.810 0.176 1.00 97.81 119 GLY A O 1
ATOM 958 N N . LEU A 1 120 ? -5.011 -2.884 -1.601 1.00 98.50 120 LEU A N 1
ATOM 959 C CA . LEU A 1 120 ? -3.847 -2.009 -1.740 1.00 98.50 120 LEU A CA 1
ATOM 960 C C . LEU A 1 120 ? -4.311 -0.662 -2.306 1.00 98.50 120 LEU A C 1
ATOM 962 O O . LEU A 1 120 ? -4.914 -0.620 -3.379 1.00 98.50 120 LEU A O 1
ATOM 966 N N . VAL A 1 121 ? -4.005 0.431 -1.611 1.00 98.56 121 VAL A N 1
ATOM 967 C CA . VAL A 1 121 ? -4.482 1.774 -1.961 1.00 98.56 121 VAL A CA 1
ATOM 968 C C . VAL A 1 121 ? -3.353 2.610 -2.555 1.00 98.56 121 VAL A C 1
ATOM 970 O O . VAL A 1 121 ? -2.380 2.909 -1.873 1.00 98.56 121 VAL A O 1
ATOM 973 N N . THR A 1 122 ? -3.482 3.054 -3.801 1.00 97.69 122 THR A N 1
ATOM 974 C CA . THR A 1 122 ? -2.542 3.973 -4.461 1.00 97.69 122 THR A CA 1
ATOM 975 C C . THR A 1 122 ? -3.162 5.369 -4.546 1.00 97.69 122 THR A C 1
ATOM 977 O O . THR A 1 122 ? -4.027 5.587 -5.394 1.00 97.69 122 THR A O 1
ATOM 980 N N . PRO A 1 123 ? -2.751 6.330 -3.699 1.00 94.75 123 PRO A N 1
ATOM 981 C CA . PRO A 1 123 ? -3.398 7.639 -3.639 1.00 94.75 123 PRO A CA 1
ATOM 982 C C . PRO A 1 123 ? -3.025 8.581 -4.781 1.00 94.75 123 PRO A C 1
ATOM 984 O O . PRO A 1 123 ? -3.829 9.424 -5.157 1.00 94.75 123 PRO A O 1
ATOM 987 N N . TRP A 1 124 ? -1.807 8.473 -5.318 1.00 92.19 124 TRP A N 1
ATOM 988 C CA . TRP A 1 124 ? -1.312 9.380 -6.354 1.00 92.19 124 TRP A CA 1
ATOM 989 C C . TRP A 1 124 ? -0.898 8.609 -7.599 1.00 92.19 124 TRP A C 1
ATOM 991 O O . TRP A 1 124 ? -0.331 7.518 -7.512 1.00 92.19 124 TRP A O 1
ATOM 1001 N N . PHE A 1 125 ? -1.108 9.225 -8.761 1.00 84.69 125 PHE A N 1
ATOM 1002 C CA . PHE A 1 125 ? -0.637 8.691 -10.033 1.00 84.69 125 PHE A CA 1
ATOM 1003 C C . PHE A 1 125 ? 0.871 8.405 -9.990 1.00 84.69 125 PHE A C 1
ATOM 1005 O O . PHE A 1 125 ? 1.660 9.276 -9.616 1.00 84.69 125 PHE A O 1
ATOM 1012 N N . ASP A 1 126 ? 1.261 7.191 -10.391 1.00 82.44 126 ASP A N 1
ATOM 1013 C CA . ASP A 1 126 ? 2.649 6.705 -10.347 1.00 82.44 126 ASP A CA 1
ATOM 1014 C C . ASP A 1 126 ? 3.322 6.837 -8.963 1.00 82.44 126 ASP A C 1
ATOM 1016 O O . ASP A 1 126 ? 4.535 7.015 -8.839 1.00 82.44 126 ASP A O 1
ATOM 1020 N N . GLY A 1 127 ? 2.513 6.794 -7.904 1.00 91.88 127 GLY A N 1
ATOM 1021 C CA . GLY A 1 127 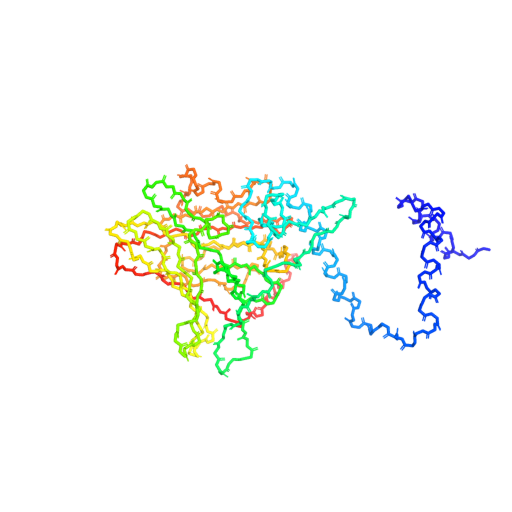? 2.949 6.959 -6.527 1.00 91.88 127 GLY A CA 1
ATOM 1022 C C . GLY A 1 127 ? 3.194 5.644 -5.796 1.00 91.88 127 GLY A C 1
ATOM 1023 O O . GLY A 1 127 ? 3.050 4.547 -6.341 1.00 91.88 127 GLY A O 1
ATOM 1024 N N . TRP A 1 128 ? 3.556 5.795 -4.525 1.00 97.06 128 TRP A N 1
ATOM 1025 C CA . TRP A 1 128 ? 3.567 4.735 -3.522 1.00 97.06 128 TRP A CA 1
ATOM 1026 C C . TRP A 1 128 ? 2.148 4.201 -3.271 1.00 97.06 128 TRP A C 1
ATOM 1028 O O . TRP A 1 128 ? 1.169 4.836 -3.660 1.00 97.06 128 TRP A O 1
ATOM 1038 N N . SER A 1 129 ? 2.039 3.063 -2.590 1.00 98.44 129 SER A N 1
ATOM 1039 C CA . SER A 1 129 ? 0.749 2.538 -2.125 1.00 98.44 129 SER A CA 1
ATOM 1040 C C . SER A 1 129 ? 0.743 2.272 -0.630 1.00 98.44 129 SER A C 1
ATOM 1042 O O . SER A 1 129 ? 1.777 1.939 -0.052 1.00 98.44 129 SER A O 1
ATOM 1044 N N . LEU A 1 130 ? -0.428 2.397 -0.018 1.00 98.75 130 LEU A N 1
ATOM 1045 C CA . LEU A 1 130 ? -0.715 1.949 1.330 1.00 98.75 130 LEU A CA 1
ATOM 1046 C C . LEU A 1 130 ? -1.196 0.499 1.290 1.00 98.75 130 LEU A C 1
ATOM 1048 O O . LEU A 1 130 ? -2.214 0.191 0.672 1.00 98.75 130 LEU A O 1
ATOM 1052 N N . ASP A 1 131 ? -0.463 -0.372 1.963 1.00 98.62 131 ASP A N 1
ATOM 1053 C CA . ASP A 1 131 ? -0.852 -1.750 2.243 1.00 98.62 131 ASP A CA 1
ATOM 1054 C C . ASP A 1 131 ? -1.292 -1.879 3.708 1.00 98.62 131 ASP A C 1
ATOM 1056 O O . ASP A 1 131 ? -0.963 -1.025 4.542 1.00 98.62 131 ASP A O 1
ATOM 1060 N N . TRP A 1 132 ? -2.042 -2.931 4.021 1.00 98.56 132 TRP A N 1
ATOM 1061 C CA . TRP A 1 132 ? -2.615 -3.154 5.345 1.00 98.56 132 TRP A CA 1
ATOM 1062 C C . TRP A 1 132 ? -2.383 -4.595 5.796 1.00 98.56 132 TRP A C 1
ATOM 1064 O O . TRP A 1 132 ? -2.822 -5.537 5.147 1.00 98.56 132 TRP A O 1
ATOM 1074 N N . TRP A 1 133 ? -1.667 -4.786 6.902 1.00 98.75 133 TRP A N 1
ATOM 1075 C CA . TRP A 1 133 ? -1.340 -6.120 7.424 1.00 98.75 133 TRP A CA 1
ATOM 1076 C C . TRP A 1 133 ? -1.924 -6.310 8.815 1.00 98.75 133 TRP A C 1
ATOM 1078 O O . TRP A 1 133 ? -2.050 -5.342 9.568 1.00 98.75 133 TRP A O 1
ATOM 1088 N N . ILE A 1 134 ? -2.241 -7.553 9.172 1.00 98.75 134 ILE A N 1
ATOM 1089 C CA . ILE A 1 134 ? -2.880 -7.876 10.450 1.00 98.75 134 ILE A CA 1
ATOM 1090 C C . ILE A 1 134 ? -2.046 -8.909 11.196 1.00 98.75 134 ILE A C 1
ATOM 1092 O O . ILE A 1 134 ? -1.916 -10.042 10.747 1.00 98.75 134 ILE A O 1
ATOM 1096 N N . GLY A 1 135 ? -1.478 -8.518 12.331 1.00 98.50 135 GLY A N 1
ATOM 1097 C CA . GLY A 1 135 ? -0.852 -9.428 13.283 1.00 98.50 135 GLY A CA 1
ATOM 1098 C C . GLY A 1 135 ? -1.912 -9.967 14.233 1.00 98.50 135 GLY A C 1
ATOM 1099 O O . GLY A 1 135 ? -2.328 -9.244 15.141 1.00 98.50 135 GLY A O 1
ATOM 1100 N N . ALA A 1 136 ? -2.360 -11.197 13.991 1.00 96.56 136 ALA A N 1
ATOM 1101 C CA . ALA A 1 136 ? -3.274 -11.930 14.861 1.00 96.56 136 ALA A CA 1
ATOM 1102 C C . ALA A 1 136 ? -2.503 -12.948 15.724 1.00 96.56 136 ALA A C 1
ATOM 1104 O O . ALA A 1 136 ? -1.275 -13.021 15.657 1.00 96.56 136 ALA A O 1
ATOM 1105 N N . ASP A 1 137 ? -3.219 -13.729 16.536 1.00 91.50 137 ASP A N 1
ATOM 1106 C CA . ASP A 1 137 ? -2.615 -14.682 17.480 1.00 91.50 137 ASP A CA 1
ATOM 1107 C C . ASP A 1 137 ? -1.835 -15.826 16.802 1.00 91.50 137 ASP A C 1
ATOM 1109 O O . ASP A 1 137 ? -0.946 -16.410 17.421 1.00 91.50 137 ASP A O 1
ATOM 1113 N N . ASP A 1 138 ? -2.152 -16.173 15.550 1.00 95.38 138 ASP A N 1
ATOM 1114 C CA . ASP A 1 138 ? -1.496 -17.259 14.814 1.00 95.38 138 ASP A CA 1
ATOM 1115 C C . ASP A 1 138 ? -0.282 -16.777 14.003 1.00 95.38 138 ASP A C 1
ATOM 1117 O O . ASP A 1 138 ? 0.792 -17.378 14.070 1.00 95.38 138 ASP A O 1
ATOM 1121 N N . ARG A 1 139 ? -0.449 -15.715 13.206 1.00 96.44 139 ARG A N 1
ATOM 1122 C CA . ARG A 1 139 ? 0.588 -15.141 12.343 1.00 96.44 139 ARG A CA 1
ATOM 1123 C C . ARG A 1 139 ? 0.243 -13.718 11.904 1.00 96.44 139 ARG A C 1
ATOM 1125 O O . ARG A 1 139 ? -0.828 -13.175 12.167 1.00 96.44 139 ARG A O 1
ATOM 1132 N N . TRP A 1 140 ? 1.153 -13.143 11.123 1.00 98.19 140 TRP A N 1
ATOM 1133 C CA . TRP A 1 140 ? 0.844 -11.994 10.282 1.00 98.19 140 TRP A CA 1
ATOM 1134 C C . TRP A 1 140 ? 0.106 -12.417 9.010 1.00 98.19 140 TRP A C 1
ATOM 1136 O O . TRP A 1 140 ? 0.589 -13.252 8.242 1.00 98.19 140 TRP A O 1
ATOM 1146 N N . HIS A 1 141 ? -1.038 -11.786 8.777 1.00 98.44 141 HIS A N 1
ATOM 1147 C CA . HIS A 1 141 ? -1.829 -11.876 7.561 1.00 98.44 141 HIS A CA 1
ATOM 1148 C C . HIS A 1 141 ? -1.539 -10.690 6.640 1.00 98.44 141 HIS A C 1
ATOM 1150 O O . HIS A 1 141 ? -1.467 -9.538 7.082 1.00 98.44 141 HIS A O 1
ATOM 1156 N N . VAL A 1 142 ? -1.385 -10.982 5.351 1.00 98.31 142 VAL A N 1
ATOM 1157 C CA . VAL A 1 142 ? -1.073 -10.019 4.293 1.00 98.31 142 VAL A CA 1
ATOM 1158 C C . VAL A 1 142 ? -2.056 -10.223 3.137 1.00 98.31 142 VAL A C 1
ATOM 1160 O O . VAL A 1 142 ? -2.055 -11.299 2.528 1.00 98.31 142 VAL A O 1
ATOM 1163 N N . PRO A 1 143 ? -2.835 -9.199 2.745 1.00 98.06 143 PRO A N 1
ATOM 1164 C CA . PRO A 1 143 ? -3.906 -9.344 1.759 1.00 98.06 143 PRO A CA 1
ATOM 1165 C C . PRO A 1 143 ? -3.462 -9.889 0.395 1.00 98.06 143 PRO A C 1
ATOM 1167 O O . PRO A 1 143 ? -4.220 -10.589 -0.278 1.00 98.06 143 PRO A O 1
ATOM 1170 N N . SER A 1 144 ? -2.228 -9.603 -0.035 1.00 97.44 144 SER A N 1
ATOM 1171 C CA . SER A 1 144 ? -1.680 -10.106 -1.303 1.00 97.44 144 SER A CA 1
ATOM 1172 C C . SER A 1 144 ? -1.323 -11.602 -1.282 1.00 97.44 144 SER A C 1
ATOM 1174 O O . SER A 1 144 ? -1.208 -12.230 -2.345 1.00 97.44 144 SER A O 1
ATOM 1176 N N . ARG A 1 145 ? -1.176 -12.192 -0.090 1.00 96.44 145 ARG A N 1
ATOM 1177 C CA . ARG A 1 145 ? -0.757 -13.585 0.124 1.00 96.44 145 ARG A CA 1
ATOM 1178 C C . ARG A 1 145 ? -1.881 -14.466 0.668 1.00 96.44 145 ARG A C 1
ATOM 1180 O O . ARG A 1 145 ? -1.946 -15.636 0.293 1.00 96.44 145 ARG A O 1
ATOM 1187 N N . ASP A 1 146 ? -2.768 -13.924 1.499 1.00 96.31 146 ASP A N 1
ATOM 1188 C CA . ASP A 1 146 ? -3.869 -14.680 2.094 1.00 96.31 146 ASP A CA 1
ATOM 1189 C C . ASP A 1 146 ? -4.962 -15.038 1.073 1.00 96.31 146 ASP A C 1
ATOM 1191 O O . ASP A 1 146 ? -5.377 -14.245 0.224 1.00 96.31 146 ASP A O 1
ATOM 1195 N N . ALA A 1 147 ? -5.458 -16.275 1.165 1.00 92.94 147 ALA A N 1
ATOM 1196 C CA . ALA A 1 147 ? -6.525 -16.771 0.297 1.00 92.94 147 ALA A CA 1
ATOM 1197 C C . ALA A 1 147 ? -7.912 -16.255 0.718 1.00 92.94 147 ALA A C 1
ATOM 1199 O O . ALA A 1 147 ? -8.765 -16.023 -0.138 1.00 92.94 147 ALA A O 1
ATOM 1200 N N . GLY A 1 148 ? -8.123 -16.050 2.023 1.00 95.38 148 GLY A N 1
ATOM 1201 C CA . GLY A 1 148 ? -9.390 -15.636 2.637 1.00 95.38 148 GLY A CA 1
ATOM 1202 C C . GLY A 1 148 ? -9.691 -14.143 2.512 1.00 95.38 148 GLY A C 1
ATOM 1203 O O . GLY A 1 148 ? -10.165 -13.538 3.466 1.00 95.38 148 GLY A O 1
ATOM 1204 N N . VAL A 1 149 ? -9.384 -13.534 1.365 1.00 98.19 149 VAL A N 1
ATOM 1205 C CA . VAL A 1 149 ? -9.612 -12.105 1.114 1.00 98.19 149 VAL A CA 1
ATOM 1206 C C . VAL A 1 149 ? -10.729 -11.936 0.091 1.00 98.19 149 VAL A C 1
ATOM 1208 O O . VAL A 1 149 ? -10.693 -12.542 -0.985 1.00 98.19 149 VAL A O 1
ATOM 1211 N N . ARG A 1 150 ? -11.706 -11.088 0.405 1.00 97.69 150 ARG A N 1
ATOM 1212 C CA . ARG A 1 150 ? -12.864 -10.780 -0.445 1.00 97.69 150 ARG A CA 1
ATOM 1213 C C . ARG A 1 150 ? -13.093 -9.277 -0.494 1.00 97.69 150 ARG A C 1
ATOM 1215 O O . ARG A 1 150 ? -12.947 -8.608 0.523 1.00 97.69 150 ARG A O 1
ATOM 1222 N N . GLN A 1 151 ? -13.463 -8.763 -1.661 1.00 97.25 151 GLN A N 1
ATOM 1223 C CA . GLN A 1 151 ? -13.723 -7.342 -1.863 1.00 97.25 151 GLN A CA 1
ATOM 1224 C C . GLN A 1 151 ? -15.119 -7.133 -2.441 1.00 97.25 151 GLN A C 1
ATOM 1226 O O . GLN A 1 151 ? -15.573 -7.915 -3.278 1.00 97.25 151 GLN A O 1
ATOM 1231 N N . ARG A 1 152 ? -15.789 -6.074 -1.995 1.00 96.44 152 ARG A N 1
ATOM 1232 C CA . ARG A 1 152 ? -17.081 -5.624 -2.513 1.00 96.44 152 ARG A CA 1
ATOM 1233 C C . ARG A 1 152 ? -17.181 -4.103 -2.449 1.00 96.44 152 ARG A C 1
ATOM 1235 O O . ARG A 1 152 ? -16.475 -3.463 -1.673 1.00 96.44 152 ARG A O 1
ATOM 1242 N N . LEU A 1 153 ? -18.112 -3.546 -3.212 1.00 95.56 153 LEU A N 1
ATOM 1243 C CA . LEU A 1 153 ? -18.622 -2.204 -2.944 1.00 95.56 153 LEU A CA 1
ATOM 1244 C C . LEU A 1 153 ? -19.716 -2.300 -1.879 1.00 95.56 153 LEU A C 1
ATOM 1246 O O . LEU A 1 153 ? -20.512 -3.248 -1.876 1.00 95.56 153 LEU A O 1
ATOM 1250 N N . VAL A 1 154 ? -19.725 -1.362 -0.935 1.00 94.62 154 VAL A N 1
ATOM 1251 C CA . VAL A 1 154 ? -20.749 -1.324 0.113 1.00 94.62 154 VAL A CA 1
ATOM 1252 C C . VAL A 1 154 ? -22.024 -0.722 -0.468 1.00 94.62 154 VAL A C 1
ATOM 1254 O O . VAL A 1 154 ? -22.139 0.493 -0.606 1.00 94.62 154 VAL A O 1
ATOM 1257 N N . GLU A 1 155 ? -22.987 -1.583 -0.794 1.00 88.50 155 GLU A N 1
ATOM 1258 C CA . GLU A 1 155 ? -24.292 -1.185 -1.342 1.00 88.50 155 GLU A CA 1
ATOM 1259 C C . GLU A 1 155 ? -24.142 -0.218 -2.536 1.00 88.50 155 GLU A C 1
ATOM 1261 O O . GLU A 1 155 ? -23.355 -0.481 -3.443 1.00 88.50 155 GLU A O 1
ATOM 1266 N N . ALA A 1 156 ? -24.882 0.895 -2.544 1.00 81.31 156 ALA A N 1
ATOM 1267 C CA . ALA A 1 156 ? -24.784 1.957 -3.546 1.00 81.31 156 ALA A CA 1
ATOM 1268 C C . ALA A 1 156 ? -23.859 3.114 -3.104 1.00 81.31 156 ALA A C 1
ATOM 1270 O O . ALA A 1 156 ? -24.010 4.239 -3.578 1.00 81.31 156 ALA A O 1
ATOM 1271 N N . SER A 1 157 ? -22.930 2.865 -2.172 1.00 85.81 157 SER A N 1
ATOM 1272 C CA . SER A 1 157 ? -22.002 3.881 -1.660 1.00 85.81 157 SER A CA 1
ATOM 1273 C C . SER A 1 157 ? -20.612 3.777 -2.311 1.00 85.81 157 SER A C 1
ATOM 1275 O O . SER A 1 157 ? -20.185 2.677 -2.678 1.00 85.81 157 SER A O 1
ATOM 1277 N N . PRO A 1 158 ? -19.864 4.892 -2.445 1.00 88.12 158 PRO A N 1
ATOM 1278 C CA . PRO A 1 158 ? -18.499 4.902 -2.978 1.00 88.12 158 PRO A CA 1
ATOM 1279 C C . PRO A 1 158 ? -17.479 4.416 -1.929 1.00 88.12 158 PRO A C 1
ATOM 1281 O O . PRO A 1 158 ? -16.486 5.085 -1.642 1.00 88.12 158 PRO A O 1
ATOM 1284 N N . VAL A 1 159 ? -17.750 3.257 -1.325 1.00 95.88 159 VAL A N 1
ATOM 1285 C CA . VAL A 1 159 ? -16.927 2.633 -0.286 1.00 95.88 159 VAL A CA 1
ATOM 1286 C C . VAL A 1 159 ? -16.491 1.257 -0.769 1.00 95.88 159 VAL A C 1
ATOM 1288 O O . VAL A 1 159 ? -17.318 0.372 -1.008 1.00 95.88 159 VAL A O 1
ATOM 1291 N N . VAL A 1 160 ? -15.179 1.069 -0.888 1.00 98.00 160 VAL A N 1
ATOM 1292 C CA . VAL A 1 160 ? -14.582 -0.232 -1.203 1.00 98.00 160 VAL A CA 1
ATOM 1293 C C . VAL A 1 160 ? -14.288 -0.948 0.104 1.00 98.00 160 VAL A C 1
ATOM 1295 O O . VAL A 1 160 ? -13.477 -0.471 0.892 1.00 98.00 160 VAL A O 1
ATOM 1298 N N . GLU A 1 161 ? -14.926 -2.092 0.333 1.00 98.62 161 GLU A N 1
ATOM 1299 C CA . GLU A 1 161 ? -14.698 -2.933 1.506 1.00 98.62 161 GLU A CA 1
ATOM 1300 C C . GLU A 1 161 ? -13.913 -4.182 1.108 1.00 98.62 161 GLU A C 1
ATOM 1302 O O . GLU A 1 161 ? -14.342 -4.946 0.243 1.00 98.62 161 GLU A O 1
ATOM 1307 N N . THR A 1 162 ? -12.775 -4.405 1.762 1.00 98.62 162 THR A N 1
ATOM 1308 C CA . THR A 1 162 ? -11.954 -5.609 1.631 1.00 98.62 162 THR A CA 1
ATOM 1309 C C . THR A 1 162 ? -11.880 -6.315 2.980 1.00 98.62 162 THR A C 1
ATOM 1311 O O . THR A 1 162 ? -11.286 -5.800 3.919 1.00 98.62 162 THR A O 1
ATOM 1314 N N . ALA A 1 163 ? -12.467 -7.503 3.083 1.00 98.62 163 ALA A N 1
ATOM 1315 C CA . ALA A 1 163 ? -12.437 -8.317 4.293 1.00 98.62 163 ALA A CA 1
ATOM 1316 C C . ALA A 1 163 ? -11.419 -9.454 4.151 1.00 98.62 163 ALA A C 1
ATOM 1318 O O . ALA A 1 163 ? -11.410 -10.158 3.136 1.00 98.62 163 ALA A O 1
ATOM 1319 N N . MET A 1 164 ? -10.582 -9.634 5.170 1.00 98.56 164 MET A N 1
ATOM 1320 C CA . MET A 1 164 ? -9.572 -10.684 5.270 1.00 98.56 164 MET A CA 1
ATOM 1321 C C . MET A 1 164 ? -9.847 -11.549 6.496 1.00 98.56 164 MET A C 1
ATOM 1323 O O . MET A 1 164 ? -9.925 -11.039 7.612 1.00 98.56 164 MET A O 1
ATOM 1327 N N . THR A 1 165 ? -9.959 -12.858 6.287 1.00 98.31 165 THR A N 1
ATOM 1328 C CA . THR A 1 165 ? -10.170 -13.819 7.371 1.00 98.31 165 THR A CA 1
ATOM 1329 C C . THR A 1 165 ? -8.957 -13.885 8.292 1.00 98.31 165 THR A C 1
ATOM 1331 O O . THR A 1 165 ? -7.830 -14.089 7.838 1.00 98.31 165 THR A O 1
ATOM 1334 N N . VAL A 1 166 ? -9.225 -13.764 9.590 1.00 97.56 166 VAL A N 1
ATOM 1335 C CA . VAL A 1 166 ? -8.274 -13.901 10.702 1.00 97.56 166 VAL A CA 1
ATOM 1336 C C . VAL A 1 166 ? -8.846 -14.904 11.718 1.00 97.56 166 VAL A C 1
ATOM 1338 O O . VAL A 1 166 ? -10.018 -15.282 11.605 1.00 97.56 166 VAL A O 1
ATOM 1341 N N . PRO A 1 167 ? -8.080 -15.388 12.711 1.00 96.88 167 PRO A N 1
ATOM 1342 C CA . PRO A 1 167 ? -8.613 -16.295 13.724 1.00 96.88 167 PRO A CA 1
ATOM 1343 C C . PRO A 1 167 ? -9.904 -15.774 14.375 1.00 96.88 167 PRO A C 1
ATOM 1345 O O . PRO A 1 167 ? -9.948 -14.696 14.962 1.00 96.88 167 PRO A O 1
ATOM 1348 N N . GLY A 1 168 ? -10.981 -16.554 14.258 1.00 94.75 168 GLY A N 1
ATOM 1349 C CA . GLY A 1 168 ? -12.270 -16.266 14.892 1.00 94.75 168 GLY A CA 1
ATOM 1350 C C . GLY A 1 168 ? -13.127 -15.172 14.238 1.00 94.75 168 GLY A C 1
ATOM 1351 O O . GLY A 1 168 ? -14.217 -14.915 14.744 1.00 94.75 168 GLY A O 1
ATOM 1352 N N . GLY A 1 169 ? -12.694 -14.541 13.141 1.00 96.94 169 GLY A N 1
ATOM 1353 C CA . GLY A 1 169 ? -13.478 -13.498 12.473 1.00 96.94 169 GLY A CA 1
ATOM 1354 C C . GLY A 1 169 ? -12.792 -12.896 11.249 1.00 96.94 169 GLY A C 1
ATOM 1355 O O . GLY A 1 169 ? -12.080 -13.583 10.519 1.00 96.94 169 GLY A O 1
ATOM 1356 N N . ASP A 1 170 ? -13.003 -11.601 11.023 1.00 98.38 170 ASP A N 1
ATOM 1357 C CA . ASP A 1 170 ? -12.391 -10.871 9.912 1.00 98.38 170 ASP A CA 1
ATOM 1358 C C . ASP A 1 170 ? -11.724 -9.573 10.381 1.00 98.38 170 ASP A C 1
ATOM 1360 O O . ASP A 1 170 ? -12.173 -8.913 11.319 1.00 98.38 170 ASP A O 1
ATOM 1364 N N . ALA A 1 171 ? -10.677 -9.173 9.668 1.00 98.62 171 ALA A N 1
ATOM 1365 C CA . ALA A 1 171 ? -10.236 -7.789 9.611 1.00 98.62 171 ALA A CA 1
ATOM 1366 C C . ALA A 1 171 ? -10.826 -7.145 8.351 1.00 98.62 171 ALA A C 1
ATOM 1368 O O . ALA A 1 171 ? -10.662 -7.673 7.247 1.00 98.62 171 ALA A O 1
ATOM 1369 N N . ILE A 1 172 ? -11.530 -6.026 8.505 1.00 98.75 172 ILE A N 1
ATOM 1370 C CA . ILE A 1 172 ? -12.269 -5.384 7.413 1.00 98.75 172 ILE A CA 1
ATOM 1371 C C . ILE A 1 172 ? -11.642 -4.025 7.118 1.00 98.75 172 ILE A C 1
ATOM 1373 O O . ILE A 1 172 ? -11.721 -3.117 7.939 1.00 98.75 172 ILE A O 1
ATOM 1377 N N . ALA A 1 173 ? -11.034 -3.877 5.943 1.00 98.69 173 ALA A N 1
ATOM 1378 C CA . ALA A 1 173 ? -10.517 -2.608 5.456 1.00 98.69 173 ALA A CA 1
ATOM 1379 C C . ALA A 1 173 ? -11.555 -1.888 4.585 1.00 98.69 173 ALA A C 1
ATOM 1381 O O . ALA A 1 173 ? -12.099 -2.484 3.653 1.00 98.69 173 ALA A O 1
ATOM 1382 N N . ARG A 1 174 ? -11.807 -0.602 4.841 1.00 98.62 174 ARG A N 1
ATOM 1383 C CA . ARG A 1 174 ? -12.667 0.256 4.013 1.00 98.62 174 ARG A CA 1
ATOM 1384 C C . ARG A 1 174 ? -11.890 1.448 3.484 1.00 98.62 174 ARG A C 1
ATOM 1386 O O . ARG A 1 174 ? -11.191 2.109 4.245 1.00 98.62 174 ARG A O 1
ATOM 1393 N N . ALA A 1 175 ? -12.046 1.733 2.195 1.00 98.12 175 ALA A N 1
ATOM 1394 C CA . ALA A 1 175 ? -11.475 2.907 1.544 1.00 98.12 175 ALA A CA 1
ATOM 1395 C C . ALA A 1 175 ? -12.584 3.768 0.929 1.00 98.12 175 ALA A C 1
ATOM 1397 O O . ALA A 1 175 ? -13.403 3.259 0.157 1.00 98.12 175 ALA A O 1
ATOM 1398 N N . TYR A 1 176 ? -12.613 5.057 1.273 1.00 96.06 176 TYR A N 1
ATOM 1399 C CA . TYR A 1 176 ? -13.617 6.010 0.784 1.00 96.06 176 TYR A CA 1
ATOM 1400 C C . TYR A 1 176 ? -13.118 7.460 0.815 1.00 96.06 176 TYR A C 1
ATOM 1402 O O . TYR A 1 176 ? -12.323 7.846 1.674 1.00 96.06 176 TYR A O 1
ATOM 1410 N N . GLY A 1 177 ? -13.572 8.267 -0.145 1.00 94.25 177 GLY A N 1
ATOM 1411 C CA . GLY A 1 177 ? -13.247 9.691 -0.227 1.00 94.25 177 GLY A CA 1
ATOM 1412 C C . GLY A 1 177 ? -14.139 10.546 0.674 1.00 94.25 177 GLY A C 1
ATOM 1413 O O . GLY A 1 177 ? -15.331 10.280 0.816 1.00 94.25 177 GLY A O 1
ATOM 1414 N N . VAL A 1 178 ? -13.575 11.606 1.248 1.00 91.50 178 VAL A N 1
ATOM 1415 C CA . VAL A 1 178 ? -14.286 12.617 2.041 1.00 91.50 178 VAL A CA 1
ATOM 1416 C C . VAL A 1 178 ? -14.088 13.980 1.382 1.00 91.50 178 VAL A C 1
ATOM 1418 O O . VAL A 1 178 ? -12.967 14.360 1.046 1.00 91.50 178 VAL A O 1
ATOM 1421 N N . ALA A 1 179 ? -15.192 14.702 1.167 1.00 82.69 179 ALA A N 1
ATOM 1422 C CA . ALA A 1 179 ? -15.183 15.987 0.466 1.00 82.69 179 ALA A CA 1
ATOM 1423 C C . ALA A 1 179 ? -14.490 17.098 1.272 1.00 82.69 179 ALA A C 1
ATOM 1425 O O . ALA A 1 179 ? -13.778 17.922 0.702 1.00 82.69 179 ALA A O 1
ATOM 1426 N N . ASP A 1 180 ? -14.671 17.112 2.596 1.00 78.00 180 ASP A N 1
ATOM 1427 C CA . ASP A 1 180 ? -14.023 18.088 3.472 1.00 78.00 180 ASP A CA 1
ATOM 1428 C C . ASP A 1 180 ? -12.526 17.761 3.619 1.00 78.00 180 ASP A C 1
ATOM 1430 O O . ASP A 1 180 ? -12.144 16.751 4.215 1.00 78.00 180 ASP A O 1
ATOM 1434 N N . GLY A 1 181 ? -11.679 18.594 3.010 1.00 74.94 181 GLY A N 1
ATOM 1435 C CA . GLY A 1 181 ? -10.219 18.452 3.022 1.00 74.94 181 GLY A CA 1
ATOM 1436 C C . GLY A 1 181 ? -9.604 17.636 1.879 1.00 74.94 181 GLY A C 1
ATOM 1437 O O . GLY A 1 181 ? -8.385 17.472 1.877 1.00 74.94 181 GLY A O 1
ATOM 1438 N N . ASP A 1 182 ? -10.400 17.156 0.915 1.00 89.19 182 ASP A N 1
ATOM 1439 C CA . ASP A 1 182 ? -9.947 16.329 -0.221 1.00 89.19 182 ASP A CA 1
ATOM 1440 C C . ASP A 1 182 ? -9.083 15.129 0.216 1.00 89.19 182 ASP A C 1
ATOM 1442 O O . ASP A 1 182 ? -7.917 14.957 -0.167 1.00 89.19 182 ASP A O 1
ATOM 1446 N N . LEU A 1 183 ? -9.664 14.321 1.107 1.00 93.69 183 LEU A N 1
ATOM 1447 C CA . LEU A 1 183 ? -8.993 13.208 1.770 1.00 93.69 183 LEU A CA 1
ATOM 1448 C C . LEU A 1 183 ? -9.579 11.871 1.328 1.00 93.69 183 LEU A C 1
ATOM 1450 O O . LEU A 1 183 ? -10.779 11.729 1.102 1.00 93.69 183 LEU A O 1
ATOM 1454 N N . LEU A 1 184 ? -8.725 10.860 1.294 1.00 96.06 184 LEU A N 1
ATOM 1455 C CA . LEU A 1 184 ? -9.107 9.460 1.301 1.00 96.06 184 LEU A CA 1
ATOM 1456 C C . LEU A 1 184 ? -8.935 8.919 2.716 1.00 96.06 184 LEU A C 1
ATOM 1458 O O . LEU A 1 184 ? -7.876 9.092 3.322 1.00 96.06 184 LEU A O 1
ATOM 1462 N N . ILE A 1 185 ? -9.951 8.240 3.228 1.00 97.56 185 ILE A N 1
ATOM 1463 C CA . ILE A 1 185 ? -9.870 7.516 4.490 1.00 97.56 185 ILE A CA 1
ATOM 1464 C C . ILE A 1 185 ? -9.641 6.043 4.192 1.00 97.56 185 ILE A C 1
ATOM 1466 O O . ILE A 1 185 ? -10.311 5.469 3.333 1.00 97.56 185 ILE A O 1
ATOM 1470 N N . VAL A 1 186 ? -8.694 5.447 4.914 1.00 98.56 186 VAL A N 1
ATOM 1471 C CA . VAL A 1 186 ? -8.527 3.996 4.994 1.00 98.56 186 VAL A CA 1
ATOM 1472 C C . VAL A 1 186 ? -8.749 3.585 6.441 1.00 98.56 186 VAL A C 1
ATOM 1474 O O . VAL A 1 186 ? -7.966 3.934 7.325 1.00 98.56 186 VAL A O 1
ATOM 1477 N N . GLU A 1 187 ? -9.840 2.871 6.673 1.00 98.69 187 GLU A N 1
ATOM 1478 C CA . GLU A 1 187 ? -10.242 2.332 7.968 1.00 98.69 187 GLU A CA 1
ATOM 1479 C C . GLU A 1 187 ? -9.961 0.830 8.009 1.00 98.69 187 GLU A C 1
ATOM 1481 O O . GLU A 1 187 ? -10.206 0.138 7.028 1.00 98.69 187 GLU A O 1
ATOM 1486 N N . ILE A 1 188 ? -9.475 0.322 9.141 1.00 98.81 188 ILE A N 1
ATOM 1487 C CA . ILE A 1 188 ? -9.390 -1.108 9.443 1.00 98.81 188 ILE A CA 1
ATOM 1488 C C . ILE A 1 188 ? -10.226 -1.376 10.692 1.00 98.81 188 ILE A C 1
ATOM 1490 O O . ILE A 1 188 ? -9.906 -0.886 11.775 1.00 98.81 188 ILE A O 1
ATOM 1494 N N . GLU A 1 189 ? -11.277 -2.173 10.542 1.00 98.75 189 GLU A N 1
ATOM 1495 C CA . GLU A 1 189 ? -12.144 -2.661 11.611 1.00 98.75 189 GLU A CA 1
ATOM 1496 C C . GLU A 1 189 ? -11.720 -4.067 12.053 1.00 98.75 189 GLU A C 1
ATOM 1498 O O . GLU A 1 189 ? -11.465 -4.954 11.232 1.00 98.75 189 GLU A O 1
ATOM 1503 N N . ASN A 1 190 ? -11.689 -4.284 13.368 1.00 98.62 190 ASN A N 1
ATOM 1504 C CA . ASN A 1 190 ? -11.541 -5.600 13.969 1.00 98.62 190 ASN A CA 1
ATOM 1505 C C . ASN A 1 190 ? -12.911 -6.259 14.194 1.00 98.62 190 ASN A C 1
ATOM 1507 O O . ASN A 1 190 ? -13.521 -6.095 15.251 1.00 98.62 190 ASN A O 1
ATOM 1511 N N . ALA A 1 191 ? -13.362 -7.055 13.224 1.00 98.25 191 ALA A N 1
ATOM 1512 C CA . ALA A 1 191 ? -14.568 -7.879 13.315 1.00 98.25 191 ALA A CA 1
ATOM 1513 C C . ALA A 1 191 ? -14.253 -9.310 13.805 1.00 98.25 191 ALA A C 1
ATOM 1515 O O . ALA A 1 191 ? -14.856 -10.290 13.366 1.00 98.25 191 ALA A O 1
ATOM 1516 N N . SER A 1 192 ? -13.291 -9.437 14.720 1.00 97.31 192 SER A N 1
ATOM 1517 C CA . SER A 1 192 ? -12.915 -10.680 15.395 1.00 97.31 192 SER A CA 1
ATOM 1518 C C . SER A 1 192 ? -13.124 -10.548 16.916 1.00 97.31 192 SER A C 1
ATOM 1520 O O . SER A 1 192 ? -13.272 -9.432 17.429 1.00 97.31 192 SER A O 1
ATOM 1522 N N . PRO A 1 193 ? -13.202 -11.662 17.668 1.00 96.62 193 PRO A N 1
ATOM 1523 C CA . PRO A 1 193 ? -13.383 -11.625 19.120 1.00 96.62 193 PRO A CA 1
ATOM 1524 C C . PRO A 1 193 ? -12.108 -11.241 19.892 1.00 96.62 193 PRO A C 1
ATOM 1526 O O . PRO A 1 193 ? -12.212 -10.833 21.047 1.00 96.62 193 PRO A O 1
ATOM 1529 N N . ALA A 1 194 ? -10.925 -11.361 19.281 1.00 97.00 194 ALA A N 1
ATOM 1530 C CA . ALA A 1 194 ? -9.636 -11.067 19.903 1.00 97.00 194 ALA A CA 1
ATOM 1531 C C . ALA A 1 194 ? -9.070 -9.720 19.408 1.00 97.00 194 ALA A C 1
ATOM 1533 O O . ALA A 1 194 ? -9.377 -9.287 18.296 1.00 97.00 194 ALA A O 1
ATOM 1534 N N . PRO A 1 195 ? -8.255 -9.006 20.206 1.00 97.81 195 PRO A N 1
ATOM 1535 C CA . PRO A 1 195 ? -7.510 -7.860 19.694 1.00 97.81 195 PRO A CA 1
ATOM 1536 C C . PRO A 1 195 ? -6.467 -8.308 18.657 1.00 97.81 195 PRO A C 1
ATOM 1538 O O . PRO A 1 195 ? -5.909 -9.392 18.771 1.00 97.81 195 PRO A O 1
ATOM 1541 N N . PHE A 1 196 ? -6.141 -7.446 17.694 1.00 98.25 196 PHE A N 1
ATOM 1542 C CA . PHE A 1 196 ? -5.022 -7.669 16.771 1.00 98.25 196 PHE A CA 1
ATOM 1543 C C . PHE A 1 196 ? -4.162 -6.413 16.618 1.00 98.25 196 PHE A C 1
ATOM 1545 O O . PHE A 1 196 ? -4.521 -5.331 17.091 1.00 98.25 196 PHE A O 1
ATOM 1552 N N . VAL A 1 197 ? -3.032 -6.525 15.919 1.00 98.56 197 VAL A N 1
ATOM 1553 C CA . VAL A 1 197 ? -2.225 -5.375 15.489 1.00 98.56 197 VAL A CA 1
ATOM 1554 C C . VAL A 1 197 ? -2.476 -5.094 14.012 1.00 98.56 197 VAL A C 1
ATOM 1556 O O . VAL A 1 197 ? -2.225 -5.947 13.171 1.00 98.56 197 VAL A O 1
ATOM 1559 N N . ALA A 1 198 ? -2.919 -3.883 13.682 1.00 98.75 198 ALA A N 1
ATOM 1560 C CA . ALA A 1 198 ? -2.995 -3.407 12.306 1.00 98.75 198 ALA A CA 1
ATOM 1561 C C . ALA A 1 198 ? -1.715 -2.648 11.935 1.00 98.75 198 ALA A C 1
ATOM 1563 O O . ALA A 1 198 ? -1.288 -1.752 12.667 1.00 98.75 198 ALA A O 1
ATOM 1564 N N . ALA A 1 199 ? -1.115 -2.977 10.794 1.00 98.75 199 ALA A N 1
ATOM 1565 C CA . ALA A 1 199 ? 0.003 -2.242 10.220 1.00 98.75 199 ALA A CA 1
ATOM 1566 C C . ALA A 1 199 ? -0.444 -1.508 8.955 1.00 98.75 199 ALA A C 1
ATOM 1568 O O . ALA A 1 199 ? -0.898 -2.134 8.003 1.00 98.75 199 ALA A O 1
ATOM 1569 N N . PHE A 1 200 ? -0.252 -0.192 8.931 1.00 98.88 200 PHE A N 1
ATOM 1570 C CA . PHE A 1 200 ? -0.363 0.624 7.726 1.00 98.88 200 PHE A CA 1
ATOM 1571 C C . PHE A 1 200 ? 1.022 0.751 7.097 1.00 98.88 200 PHE A C 1
ATOM 1573 O O . PHE A 1 200 ? 1.914 1.347 7.705 1.00 98.88 200 PHE A O 1
ATOM 1580 N N . ALA A 1 201 ? 1.228 0.178 5.913 1.00 98.75 201 ALA A N 1
ATOM 1581 C CA . ALA A 1 201 ? 2.541 0.090 5.286 1.00 98.75 201 ALA A CA 1
ATOM 1582 C C . ALA A 1 201 ? 2.635 0.935 4.010 1.00 98.75 201 ALA A C 1
ATOM 1584 O O . ALA A 1 201 ? 1.910 0.713 3.049 1.00 98.75 201 ALA A O 1
ATOM 1585 N N . VAL A 1 202 ? 3.569 1.884 3.977 1.00 98.62 202 VAL A N 1
ATOM 1586 C CA . VAL A 1 202 ? 3.960 2.623 2.772 1.00 98.62 202 VAL A CA 1
ATOM 1587 C C . VAL A 1 202 ? 4.871 1.736 1.934 1.00 98.62 202 VAL A C 1
ATOM 1589 O O . VAL A 1 202 ? 5.970 1.367 2.362 1.00 98.62 202 VAL A O 1
ATOM 1592 N N . ARG A 1 203 ? 4.418 1.413 0.724 1.00 98.31 203 ARG A N 1
ATOM 1593 C CA . ARG A 1 203 ? 5.081 0.494 -0.199 1.00 98.31 203 ARG A CA 1
ATOM 1594 C C . ARG A 1 203 ? 5.520 1.205 -1.484 1.00 98.31 203 ARG A C 1
ATOM 1596 O O . ARG A 1 203 ? 4.734 1.962 -2.058 1.00 98.31 203 ARG A O 1
ATOM 1603 N N . PRO A 1 204 ? 6.740 0.950 -1.993 1.00 97.38 204 PRO A N 1
ATOM 1604 C CA . PRO A 1 204 ? 7.303 1.632 -3.155 1.00 97.38 204 PRO A CA 1
ATOM 1605 C C . PRO A 1 204 ? 6.858 0.965 -4.460 1.00 97.38 204 PRO A C 1
ATOM 1607 O O . PRO A 1 204 ? 7.654 0.685 -5.355 1.00 97.38 204 PRO A O 1
ATOM 1610 N N . TYR A 1 205 ? 5.570 0.663 -4.560 1.00 97.00 205 TYR A N 1
ATOM 1611 C CA . TYR A 1 205 ? 4.943 0.053 -5.719 1.00 97.00 205 TYR A CA 1
ATOM 1612 C C . TYR A 1 205 ? 3.472 0.425 -5.776 1.00 97.00 205 TYR A C 1
ATOM 1614 O O . TYR A 1 205 ? 2.898 0.917 -4.808 1.00 97.00 205 TYR A O 1
ATOM 1622 N N . ASN A 1 206 ? 2.869 0.158 -6.921 1.00 95.81 206 ASN A N 1
ATOM 1623 C CA . ASN A 1 206 ? 1.463 0.353 -7.203 1.00 95.81 206 ASN A CA 1
ATOM 1624 C C . ASN A 1 206 ? 0.969 -0.752 -8.155 1.00 95.81 206 ASN A C 1
ATOM 1626 O O . ASN A 1 206 ? 1.746 -1.635 -8.554 1.00 95.81 206 ASN A O 1
ATOM 1630 N N . PRO A 1 207 ? -0.319 -0.746 -8.526 1.00 93.94 207 PRO A N 1
ATOM 1631 C CA . PRO A 1 207 ? -0.866 -1.729 -9.446 1.00 93.94 207 PRO A CA 1
ATOM 1632 C C . PRO A 1 207 ? -0.229 -1.745 -10.845 1.00 93.94 207 PRO A C 1
ATOM 1634 O O . PRO A 1 207 ? -0.471 -2.680 -11.600 1.00 93.94 207 PRO A O 1
ATOM 1637 N N . GLU A 1 208 ? 0.619 -0.778 -11.205 1.00 91.62 208 GLU A N 1
ATOM 1638 C CA . GLU A 1 208 ? 1.326 -0.750 -12.489 1.00 91.62 208 GLU A CA 1
ATOM 1639 C C . GLU A 1 208 ? 2.810 -1.169 -12.409 1.00 91.62 208 GLU A C 1
ATOM 1641 O O . GLU A 1 208 ? 3.449 -1.345 -13.451 1.00 91.62 208 GLU A O 1
ATOM 1646 N N . GLY A 1 209 ? 3.392 -1.311 -11.214 1.00 93.69 209 GLY A N 1
ATOM 1647 C CA . GLY A 1 209 ? 4.811 -1.643 -11.027 1.00 93.69 209 GLY A CA 1
ATOM 1648 C C . GLY A 1 209 ? 5.443 -0.958 -9.818 1.00 93.69 209 GLY A C 1
ATOM 1649 O O . GLY A 1 209 ? 4.751 -0.433 -8.951 1.00 93.69 209 GLY A O 1
ATOM 1650 N N . LEU A 1 210 ? 6.776 -0.946 -9.756 1.00 94.19 210 LEU A N 1
ATOM 1651 C CA . LEU A 1 210 ? 7.492 -0.177 -8.735 1.00 94.19 210 LEU A CA 1
ATOM 1652 C C . LEU A 1 210 ? 7.308 1.327 -8.924 1.00 94.19 210 LEU A C 1
ATOM 1654 O O . LEU A 1 210 ? 7.443 1.854 -10.027 1.00 94.19 210 LEU A O 1
ATOM 1658 N N . ALA A 1 211 ? 7.129 2.017 -7.810 1.00 93.62 211 ALA A N 1
ATOM 1659 C CA . ALA A 1 211 ? 7.201 3.462 -7.721 1.00 93.62 211 ALA A CA 1
ATOM 1660 C C . ALA A 1 211 ? 8.606 3.887 -7.274 1.00 93.62 211 ALA A C 1
ATOM 1662 O O . ALA A 1 211 ? 9.450 3.067 -6.904 1.00 93.62 211 ALA A O 1
ATOM 1663 N N . VAL A 1 212 ? 8.904 5.180 -7.362 1.00 93.62 212 VAL A N 1
ATOM 1664 C CA . VAL A 1 212 ? 10.109 5.745 -6.746 1.00 93.62 212 VAL A CA 1
ATOM 1665 C C . VAL A 1 212 ? 9.707 6.317 -5.396 1.00 93.62 212 VAL A C 1
ATOM 1667 O O . VAL A 1 212 ? 8.871 7.210 -5.347 1.00 93.62 212 VAL A O 1
ATOM 1670 N N . VAL A 1 213 ? 10.306 5.795 -4.328 1.00 96.81 213 VAL A N 1
ATOM 1671 C CA . VAL A 1 213 ? 10.193 6.329 -2.968 1.00 96.81 213 VAL A CA 1
ATOM 1672 C C . VAL A 1 213 ? 11.599 6.484 -2.406 1.00 96.81 213 VAL A C 1
ATOM 1674 O O . VAL A 1 213 ? 12.260 5.503 -2.059 1.00 96.81 213 VAL A O 1
ATOM 1677 N N . GLU A 1 214 ? 12.097 7.714 -2.369 1.00 96.88 214 GLU A N 1
ATOM 1678 C CA . GLU A 1 214 ? 13.470 8.016 -1.953 1.00 96.88 214 GLU A CA 1
ATOM 1679 C C . GLU A 1 214 ? 13.563 8.197 -0.442 1.00 96.88 214 GLU A C 1
ATOM 1681 O O . GLU A 1 214 ? 14.592 7.880 0.158 1.00 96.88 214 GLU A O 1
ATOM 1686 N N . ARG A 1 215 ? 12.516 8.742 0.183 1.00 97.38 215 ARG A N 1
ATOM 1687 C CA . ARG A 1 215 ? 12.527 9.089 1.601 1.00 97.38 215 ARG A CA 1
ATOM 1688 C C . ARG A 1 215 ? 11.156 8.957 2.244 1.00 97.38 215 ARG A C 1
ATOM 1690 O O . ARG A 1 215 ? 10.164 9.440 1.704 1.00 97.38 215 ARG A O 1
ATOM 1697 N N . ILE A 1 216 ? 11.145 8.415 3.458 1.00 98.38 216 ILE A N 1
ATOM 1698 C CA . ILE A 1 216 ? 9.979 8.424 4.342 1.00 98.38 216 ILE A CA 1
ATOM 1699 C C . ILE A 1 216 ? 10.381 9.053 5.674 1.00 98.38 216 ILE A C 1
ATOM 1701 O O . ILE A 1 216 ? 11.430 8.730 6.228 1.00 98.38 216 ILE A O 1
ATOM 1705 N N . GLU A 1 217 ? 9.565 9.959 6.202 1.00 97.62 217 GLU A N 1
ATOM 1706 C CA . GLU A 1 217 ? 9.775 10.540 7.531 1.00 97.62 217 GLU A CA 1
ATOM 1707 C C . GLU A 1 217 ? 8.481 10.476 8.345 1.00 97.62 217 GLU A C 1
ATOM 1709 O O . GLU A 1 217 ? 7.386 10.540 7.792 1.00 97.62 217 GLU A O 1
ATOM 1714 N N . LEU A 1 218 ? 8.613 10.374 9.668 1.00 97.06 218 LEU A N 1
ATOM 1715 C CA . LEU A 1 218 ? 7.505 10.479 10.617 1.00 97.06 218 LEU A CA 1
ATOM 1716 C C . LEU A 1 218 ? 7.748 11.675 11.541 1.00 97.06 218 LEU A C 1
ATOM 1718 O O . LEU A 1 218 ? 8.729 11.697 12.301 1.00 97.06 218 LEU A O 1
ATOM 1722 N N . HIS A 1 219 ? 6.833 12.639 11.472 1.00 94.31 219 HIS A N 1
ATOM 1723 C CA . HIS A 1 219 ? 6.794 13.855 12.279 1.00 94.31 219 HIS A CA 1
ATOM 1724 C C . HIS A 1 219 ? 5.552 13.814 13.170 1.00 94.31 219 HIS A C 1
ATOM 1726 O O . HIS A 1 219 ? 4.452 14.124 12.713 1.00 94.31 219 HIS A O 1
ATOM 1732 N N . ASP A 1 220 ? 5.735 13.397 14.426 1.00 91.06 220 ASP A N 1
ATOM 1733 C CA . ASP A 1 220 ? 4.655 13.129 15.388 1.00 91.06 220 ASP A CA 1
ATOM 1734 C C . ASP A 1 220 ? 3.641 12.100 14.846 1.00 91.06 220 ASP A C 1
ATOM 1736 O O . ASP A 1 220 ? 3.894 10.896 14.899 1.00 91.06 220 ASP A O 1
ATOM 1740 N N . ARG A 1 221 ? 2.545 12.567 14.241 1.00 95.38 221 ARG A N 1
ATOM 1741 C CA . ARG A 1 221 ? 1.498 11.745 13.612 1.00 95.38 221 ARG A CA 1
ATOM 1742 C C . ARG A 1 221 ? 1.413 11.884 12.088 1.00 95.38 221 ARG A C 1
ATOM 1744 O O . ARG A 1 221 ? 0.525 11.310 11.469 1.00 95.38 221 ARG A O 1
ATOM 1751 N N . THR A 1 222 ? 2.296 12.667 11.474 1.00 97.31 222 THR A N 1
ATOM 1752 C CA . THR A 1 222 ? 2.298 12.906 10.023 1.00 97.31 222 THR A CA 1
ATOM 1753 C C . THR A 1 222 ? 3.444 12.153 9.368 1.00 97.31 222 THR A C 1
ATOM 1755 O O . THR A 1 222 ? 4.613 12.407 9.664 1.00 97.31 222 THR A O 1
ATOM 1758 N N . VAL A 1 223 ? 3.113 11.255 8.445 1.00 97.88 223 VAL A N 1
ATOM 1759 C CA . VAL A 1 223 ? 4.088 10.589 7.583 1.00 97.88 223 VAL A CA 1
ATOM 1760 C C . VAL A 1 223 ? 4.264 11.416 6.321 1.00 97.88 223 VAL A C 1
ATOM 1762 O O . VAL A 1 223 ? 3.282 11.788 5.670 1.00 97.88 223 VAL A O 1
ATOM 1765 N N . THR A 1 224 ? 5.512 11.674 5.946 1.00 97.25 224 THR A N 1
ATOM 1766 C CA . THR A 1 224 ? 5.841 12.256 4.648 1.00 97.25 224 THR A CA 1
ATOM 1767 C C . THR A 1 224 ? 6.504 11.223 3.751 1.00 97.25 224 THR A C 1
ATOM 1769 O O . THR A 1 224 ? 7.314 10.416 4.203 1.00 97.25 224 THR A O 1
ATOM 1772 N N . VAL A 1 225 ? 6.166 11.271 2.464 1.00 96.94 225 VAL A N 1
ATOM 1773 C CA . VAL A 1 225 ? 6.814 10.503 1.399 1.00 96.94 225 VAL A CA 1
ATOM 1774 C C . VAL A 1 225 ? 7.422 11.501 0.421 1.00 96.94 225 VAL A C 1
ATOM 1776 O O . VAL A 1 225 ? 6.734 12.389 -0.083 1.00 96.94 225 VAL A O 1
ATOM 1779 N N . ASP A 1 226 ? 8.737 11.425 0.227 1.00 95.12 226 ASP A N 1
ATOM 1780 C CA . ASP A 1 226 ? 9.525 12.348 -0.601 1.00 95.12 226 ASP A CA 1
ATOM 1781 C C . ASP A 1 226 ? 9.289 13.836 -0.279 1.00 95.12 226 ASP A C 1
ATOM 1783 O O . ASP A 1 226 ? 9.299 14.716 -1.150 1.00 95.12 226 ASP A O 1
ATOM 1787 N N . GLY A 1 227 ? 9.093 14.120 1.014 1.00 93.25 227 GLY A N 1
ATOM 1788 C CA . GLY A 1 227 ? 8.868 15.460 1.555 1.00 93.25 227 GLY A CA 1
ATOM 1789 C C . GLY A 1 227 ? 7.439 15.986 1.402 1.00 93.25 227 GLY A C 1
ATOM 1790 O O . GLY A 1 227 ? 7.203 17.158 1.687 1.00 93.25 227 GLY A O 1
ATOM 1791 N N . ARG A 1 228 ? 6.487 15.157 0.958 1.00 93.44 228 ARG A N 1
ATOM 1792 C CA . ARG A 1 228 ? 5.062 15.507 0.861 1.00 93.44 228 ARG A CA 1
ATOM 1793 C C . ARG A 1 228 ? 4.269 14.797 1.959 1.00 93.44 228 ARG A C 1
ATOM 1795 O O . ARG A 1 228 ? 4.497 13.602 2.141 1.00 93.44 228 ARG A O 1
ATOM 1802 N N . PRO A 1 229 ? 3.350 15.473 2.674 1.00 94.88 229 PRO A N 1
ATOM 1803 C CA . PRO A 1 229 ? 2.413 14.802 3.574 1.00 94.88 229 PRO A CA 1
ATOM 1804 C C . PRO A 1 229 ? 1.654 13.703 2.828 1.00 94.88 229 PRO A C 1
ATOM 1806 O O . PRO A 1 229 ? 1.084 13.960 1.771 1.00 94.88 229 PRO A O 1
ATOM 1809 N N . ALA A 1 230 ? 1.713 12.485 3.356 1.00 95.81 230 ALA A N 1
ATOM 1810 C CA . ALA A 1 230 ? 1.271 11.274 2.673 1.00 95.81 230 ALA A CA 1
ATOM 1811 C C . ALA A 1 230 ? 0.272 10.472 3.514 1.00 95.81 230 ALA A C 1
ATOM 1813 O O . ALA A 1 230 ? -0.720 9.992 2.981 1.00 95.81 230 ALA A O 1
ATOM 1814 N N . LEU A 1 231 ? 0.499 10.368 4.827 1.00 96.94 231 LEU A N 1
ATOM 1815 C CA . LEU A 1 231 ? -0.451 9.773 5.770 1.00 96.94 231 LEU A CA 1
ATOM 1816 C C . LEU A 1 231 ? -0.586 10.664 6.999 1.00 96.94 231 LEU A C 1
ATOM 1818 O O . LEU A 1 231 ? 0.410 11.103 7.578 1.00 96.94 231 LEU A O 1
ATOM 1822 N N . LEU A 1 232 ? -1.823 10.876 7.424 1.00 97.44 232 LEU A N 1
ATOM 1823 C CA . LEU A 1 232 ? -2.176 11.459 8.706 1.00 97.44 232 LEU A CA 1
ATOM 1824 C C . LEU A 1 232 ? -2.649 10.323 9.606 1.00 97.44 232 LEU A C 1
ATOM 1826 O O . LEU A 1 232 ? -3.729 9.760 9.417 1.00 97.44 232 LEU A O 1
ATOM 1830 N N . LEU A 1 233 ? -1.806 9.970 10.570 1.00 98.31 233 LEU A N 1
ATOM 1831 C CA . LEU A 1 233 ? -2.103 8.945 11.555 1.00 98.31 233 LEU A CA 1
ATOM 1832 C C . LEU A 1 233 ? -3.043 9.526 12.629 1.00 98.31 233 LEU A C 1
ATOM 1834 O O . LEU A 1 233 ? -2.945 10.713 12.973 1.00 98.31 233 LEU A O 1
ATOM 1838 N N . PRO A 1 234 ? -3.943 8.705 13.195 1.00 96.69 234 PRO A N 1
ATOM 1839 C CA . PRO A 1 234 ? -4.906 9.165 14.199 1.00 96.69 234 PRO A CA 1
ATOM 1840 C C . PRO A 1 234 ? -4.220 9.491 15.531 1.00 96.69 234 PRO A C 1
ATOM 1842 O O . PRO A 1 234 ? -4.674 10.340 16.292 1.00 96.69 234 PRO A O 1
ATOM 1845 N N . ARG A 1 235 ? -3.103 8.814 15.799 1.00 97.12 235 ARG A N 1
ATOM 1846 C CA . ARG A 1 235 ? -2.232 8.958 16.965 1.00 97.12 235 ARG A CA 1
ATOM 1847 C C . ARG A 1 235 ? -0.820 8.497 16.586 1.00 97.12 235 ARG A C 1
ATOM 1849 O O . ARG A 1 235 ? -0.677 7.836 15.553 1.00 97.12 235 ARG A O 1
ATOM 1856 N N . PRO A 1 236 ? 0.212 8.796 17.392 1.00 97.25 236 PRO A N 1
ATOM 1857 C CA . PRO A 1 236 ? 1.523 8.194 17.199 1.00 97.25 236 PRO A CA 1
ATOM 1858 C C . PRO A 1 236 ? 1.428 6.654 17.167 1.00 97.25 236 PRO A C 1
ATOM 1860 O O . PRO A 1 236 ? 0.685 6.073 17.968 1.00 97.25 236 PRO A O 1
ATOM 1863 N N . PRO A 1 237 ? 2.130 5.986 16.235 1.00 97.56 237 PRO A N 1
ATOM 1864 C CA . PRO A 1 237 ? 2.121 4.530 16.126 1.00 97.56 237 PRO A CA 1
ATOM 1865 C C . PRO A 1 237 ? 2.761 3.886 17.357 1.00 97.56 237 PRO A C 1
ATOM 1867 O O . PRO A 1 237 ? 3.711 4.423 17.922 1.00 97.56 237 PRO A O 1
ATOM 1870 N N . GLY A 1 238 ? 2.255 2.719 17.765 1.00 96.25 238 GLY A N 1
ATOM 1871 C CA . GLY A 1 238 ? 2.802 1.990 18.914 1.00 96.25 238 GLY A CA 1
ATOM 1872 C C . GLY A 1 238 ? 4.171 1.379 18.616 1.00 96.25 238 GLY A C 1
ATOM 1873 O O . GLY A 1 238 ? 5.038 1.344 19.483 1.00 96.25 238 GLY A O 1
ATOM 1874 N N . ARG A 1 239 ? 4.365 0.925 17.374 1.00 98.19 239 ARG A N 1
ATOM 1875 C CA . ARG A 1 239 ? 5.644 0.462 16.827 1.00 98.19 239 ARG A CA 1
ATOM 1876 C C . ARG A 1 239 ? 5.763 0.884 15.371 1.00 98.19 239 ARG A C 1
ATOM 1878 O O . ARG A 1 239 ? 4.762 1.107 14.690 1.00 98.19 239 ARG A O 1
ATOM 1885 N N . VAL A 1 240 ? 6.989 0.954 14.881 1.00 98.44 240 VAL A N 1
ATOM 1886 C CA . VAL A 1 240 ? 7.301 1.261 13.489 1.00 98.44 240 VAL A CA 1
ATOM 1887 C C . VAL A 1 240 ? 8.427 0.375 12.980 1.00 98.44 240 VAL A C 1
ATOM 1889 O O . VAL A 1 240 ? 9.348 0.013 13.712 1.00 98.44 240 VAL A O 1
ATOM 1892 N N . ALA A 1 241 ? 8.374 0.058 11.696 1.00 98.31 241 ALA A N 1
ATOM 1893 C CA . ALA A 1 241 ? 9.473 -0.561 10.976 1.00 98.31 241 ALA A CA 1
ATOM 1894 C C . ALA A 1 241 ? 9.736 0.262 9.722 1.00 98.31 241 ALA A C 1
ATOM 1896 O O . ALA A 1 241 ? 8.803 0.630 9.021 1.00 98.31 241 ALA A O 1
ATOM 1897 N N . GLY A 1 242 ? 10.993 0.566 9.439 1.00 98.00 242 GLY A N 1
ATOM 1898 C CA . GLY A 1 242 ? 11.397 1.240 8.214 1.00 98.00 242 GLY A CA 1
ATOM 1899 C C . GLY A 1 242 ? 12.653 0.582 7.695 1.00 98.00 242 GLY A C 1
ATOM 1900 O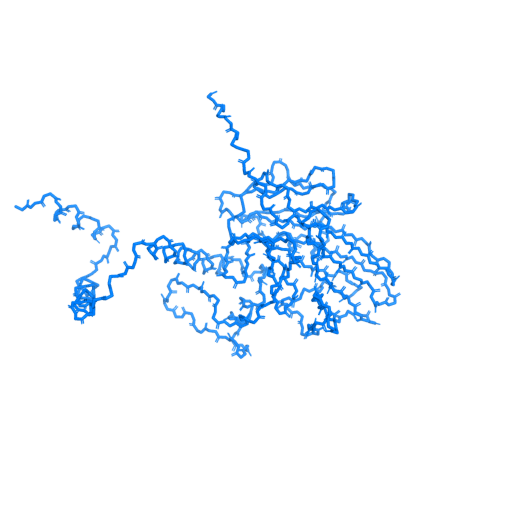 O . GLY A 1 242 ? 13.492 0.172 8.493 1.00 98.00 242 GLY A O 1
ATOM 1901 N N . SER A 1 243 ? 12.761 0.438 6.383 1.00 97.25 243 SER A N 1
ATOM 1902 C CA . SER A 1 243 ? 13.950 -0.148 5.774 1.00 97.25 243 SER A CA 1
ATOM 1903 C C . SER A 1 243 ? 14.081 0.287 4.307 1.00 97.25 243 SER A C 1
ATOM 1905 O O . SER A 1 243 ? 13.229 0.989 3.743 1.00 97.25 243 SER A O 1
ATOM 1907 N N . THR A 1 244 ? 15.218 -0.046 3.715 1.00 95.62 244 THR A N 1
ATOM 1908 C CA . THR A 1 244 ? 15.617 0.327 2.361 1.00 95.62 244 THR A CA 1
ATOM 1909 C C . THR A 1 244 ? 15.848 -0.918 1.514 1.00 95.62 244 THR A C 1
ATOM 1911 O O . THR A 1 244 ? 16.002 -2.013 2.040 1.00 95.62 244 THR A O 1
ATOM 1914 N N . PHE A 1 245 ? 15.976 -0.751 0.193 1.00 92.38 245 PHE A N 1
ATOM 1915 C CA . PHE A 1 245 ? 16.345 -1.856 -0.701 1.00 92.38 245 PHE A CA 1
ATOM 1916 C C . PHE A 1 245 ? 17.538 -2.690 -0.211 1.00 92.38 245 PHE A C 1
ATOM 1918 O O . PHE A 1 245 ? 17.528 -3.909 -0.342 1.00 92.38 245 PHE A O 1
ATOM 1925 N N . TYR A 1 246 ? 18.551 -2.035 0.359 1.00 90.69 246 TYR A N 1
ATOM 1926 C CA . TYR A 1 246 ? 19.800 -2.674 0.768 1.00 90.69 246 TYR A CA 1
ATOM 1927 C C . TYR A 1 246 ? 19.676 -3.489 2.062 1.00 90.69 246 TYR A C 1
ATOM 1929 O O . TYR A 1 246 ? 20.487 -4.376 2.300 1.00 90.69 246 TYR A O 1
ATOM 1937 N N . GLU A 1 247 ? 18.670 -3.195 2.885 1.00 92.44 247 GLU A N 1
ATOM 1938 C CA . GLU A 1 247 ? 18.438 -3.824 4.192 1.00 92.44 247 GLU A CA 1
ATOM 1939 C C . GLU A 1 247 ? 17.293 -4.850 4.148 1.00 92.44 247 GLU A C 1
ATOM 1941 O O . GLU A 1 247 ? 16.977 -5.477 5.159 1.00 92.44 247 GLU A O 1
ATOM 1946 N N . GLY A 1 248 ? 16.658 -5.021 2.985 1.00 93.44 248 GLY A N 1
ATOM 1947 C CA . GLY A 1 248 ? 15.523 -5.917 2.782 1.00 93.44 248 GLY A CA 1
ATOM 1948 C C . GLY A 1 248 ? 14.163 -5.239 2.971 1.00 93.44 248 GLY A C 1
ATOM 1949 O O . GLY A 1 248 ? 13.997 -4.036 2.790 1.00 93.44 248 GLY A O 1
ATOM 1950 N N . ASP A 1 249 ? 13.145 -6.031 3.290 1.00 96.50 249 ASP A N 1
ATOM 1951 C CA . ASP A 1 249 ? 11.765 -5.556 3.415 1.00 96.50 249 ASP A CA 1
ATOM 1952 C C . ASP A 1 249 ? 11.406 -5.257 4.885 1.00 96.50 249 ASP A C 1
ATOM 1954 O O . ASP A 1 249 ? 11.726 -6.053 5.769 1.00 96.50 249 ASP A O 1
ATOM 1958 N N . SER A 1 250 ? 10.705 -4.150 5.185 1.00 97.06 250 SER A N 1
ATOM 1959 C CA . SER A 1 250 ? 10.221 -3.876 6.557 1.00 97.06 250 SER A CA 1
ATOM 1960 C C . SER A 1 250 ? 9.255 -4.927 7.053 1.00 97.06 250 SER A C 1
ATOM 1962 O O . SER A 1 250 ? 9.176 -5.117 8.264 1.00 97.06 250 SER A O 1
ATOM 1964 N N . SER A 1 251 ? 8.541 -5.608 6.155 1.00 97.56 251 SER A N 1
ATOM 1965 C CA . SER A 1 251 ? 7.667 -6.717 6.528 1.00 97.56 251 SER A CA 1
ATOM 1966 C C . SER A 1 251 ? 8.425 -7.779 7.315 1.00 97.56 251 SER A C 1
ATOM 1968 O O . SER A 1 251 ? 7.876 -8.279 8.283 1.00 97.56 251 SER A O 1
ATOM 1970 N N . ILE A 1 252 ? 9.703 -8.038 7.016 1.00 96.88 252 ILE A N 1
ATOM 1971 C CA . ILE A 1 252 ? 10.528 -8.986 7.778 1.00 96.88 252 ILE A CA 1
ATOM 1972 C C . ILE A 1 252 ? 10.681 -8.506 9.228 1.00 96.88 252 ILE A C 1
ATOM 1974 O O . ILE A 1 252 ? 10.421 -9.253 10.165 1.00 96.88 252 ILE A O 1
ATOM 1978 N N . ALA A 1 253 ? 11.031 -7.231 9.437 1.00 96.88 253 ALA A N 1
ATOM 1979 C CA . ALA A 1 253 ? 11.154 -6.671 10.784 1.00 96.88 253 ALA A CA 1
ATOM 1980 C C . ALA A 1 253 ? 9.812 -6.643 11.538 1.00 96.88 253 ALA A C 1
ATOM 1982 O O . ALA A 1 253 ? 9.789 -6.848 12.749 1.00 96.88 253 ALA A O 1
ATOM 1983 N N . VAL A 1 254 ? 8.698 -6.409 10.842 1.00 97.88 254 VAL A N 1
ATOM 1984 C CA . VAL A 1 254 ? 7.351 -6.475 11.427 1.00 97.88 254 VAL A CA 1
ATOM 1985 C C . VAL A 1 254 ? 6.994 -7.908 11.827 1.00 97.88 254 VAL A C 1
ATOM 1987 O O . VAL A 1 254 ? 6.606 -8.145 12.970 1.00 97.88 254 VAL A O 1
ATOM 1990 N N . MET A 1 255 ? 7.167 -8.860 10.910 1.00 97.06 255 MET A N 1
ATOM 1991 C CA . MET A 1 255 ? 6.762 -10.256 11.073 1.00 97.06 255 MET A CA 1
ATOM 1992 C C . MET A 1 255 ? 7.602 -11.000 12.112 1.00 97.06 255 MET A C 1
ATOM 1994 O O . MET A 1 255 ? 7.074 -11.844 12.826 1.00 97.06 255 MET A O 1
ATOM 1998 N N . GLU A 1 256 ? 8.879 -10.645 12.252 1.00 96.38 256 GLU A N 1
ATOM 1999 C CA . GLU A 1 256 ? 9.781 -11.195 13.271 1.00 96.38 256 GLU A CA 1
ATOM 2000 C C . GLU A 1 256 ? 9.697 -10.458 14.621 1.00 96.38 256 GLU A C 1
ATOM 2002 O O . GLU A 1 256 ? 10.488 -10.725 15.524 1.00 96.38 256 GLU A O 1
ATOM 2007 N N . GLY A 1 257 ? 8.781 -9.493 14.775 1.00 95.81 257 GLY A N 1
ATOM 2008 C CA . GLY A 1 257 ? 8.606 -8.756 16.032 1.00 95.81 257 GLY A CA 1
ATOM 2009 C C . GLY A 1 257 ? 9.752 -7.793 16.370 1.00 95.81 257 GLY A C 1
ATOM 2010 O O . GLY A 1 257 ? 9.907 -7.393 17.520 1.00 95.81 257 GLY A O 1
ATOM 2011 N N . ARG A 1 258 ? 10.550 -7.390 15.375 1.00 96.56 258 ARG A N 1
ATOM 2012 C CA . ARG A 1 258 ? 11.682 -6.454 15.503 1.00 96.56 258 ARG A CA 1
ATOM 2013 C C . ARG A 1 258 ? 11.312 -4.994 15.214 1.00 96.56 258 ARG A C 1
ATOM 2015 O O . ARG A 1 258 ? 12.201 -4.146 15.132 1.00 96.56 258 ARG A O 1
ATOM 2022 N N . ALA A 1 259 ? 10.028 -4.682 15.035 1.00 97.25 259 ALA A N 1
ATOM 2023 C CA . ALA A 1 259 ? 9.559 -3.303 14.908 1.00 97.25 259 ALA A CA 1
ATOM 2024 C C . ALA A 1 259 ? 9.898 -2.505 16.183 1.00 97.25 259 ALA A C 1
ATOM 2026 O O . ALA A 1 259 ? 9.631 -2.953 17.297 1.00 97.25 259 ALA A O 1
ATOM 2027 N N . GLY A 1 260 ? 10.496 -1.326 16.013 1.00 96.31 260 GLY A N 1
ATOM 2028 C CA . GLY A 1 260 ? 10.971 -0.476 17.107 1.00 96.31 260 GLY A CA 1
ATOM 2029 C C . GLY A 1 260 ? 10.033 0.692 17.405 1.00 96.31 260 GLY A C 1
ATOM 2030 O O . GLY A 1 260 ? 8.943 0.796 16.851 1.00 96.31 260 GLY A O 1
ATOM 2031 N N . ASP A 1 261 ? 10.476 1.617 18.256 1.00 95.06 261 ASP A N 1
ATOM 2032 C CA . ASP A 1 261 ? 9.679 2.794 18.643 1.00 95.06 261 ASP A CA 1
ATOM 2033 C C . ASP A 1 261 ? 9.884 4.006 17.719 1.00 95.06 261 ASP A C 1
ATOM 2035 O O . ASP A 1 261 ? 9.158 4.997 17.796 1.00 95.06 261 ASP A O 1
ATOM 2039 N N . ARG A 1 262 ? 10.907 3.972 16.855 1.00 94.31 262 ARG A N 1
ATOM 2040 C CA . ARG A 1 262 ? 11.268 5.077 15.955 1.00 94.31 262 ARG A CA 1
ATOM 2041 C C . ARG A 1 262 ? 11.733 4.546 14.606 1.00 94.31 262 ARG A C 1
ATOM 2043 O O . ARG A 1 262 ? 12.406 3.523 14.539 1.00 94.31 262 ARG A O 1
ATOM 2050 N N . LEU A 1 263 ? 11.410 5.278 13.538 1.00 94.44 263 LEU A N 1
ATOM 2051 C CA . LEU A 1 263 ? 11.979 5.003 12.220 1.00 94.44 263 LEU A CA 1
ATOM 2052 C C . LEU A 1 263 ? 13.488 5.293 12.233 1.00 94.44 263 LEU A C 1
ATOM 2054 O O . LEU A 1 263 ? 13.912 6.223 12.932 1.00 94.44 263 LEU A O 1
ATOM 2058 N N . PRO A 1 264 ? 14.284 4.583 11.414 1.00 89.50 264 PRO A N 1
ATOM 2059 C CA . PRO A 1 264 ? 15.648 4.998 11.110 1.00 89.50 264 PRO A CA 1
ATOM 2060 C C . PRO A 1 264 ? 15.666 6.458 10.634 1.00 89.50 264 PRO A C 1
ATOM 2062 O O . PRO A 1 264 ? 14.800 6.883 9.867 1.00 89.50 264 PRO A O 1
ATOM 2065 N N . ARG A 1 265 ? 16.631 7.257 11.103 1.00 85.19 265 ARG A N 1
ATOM 2066 C CA . ARG A 1 265 ? 16.763 8.668 10.712 1.00 85.19 265 ARG A CA 1
ATOM 2067 C C . ARG A 1 265 ? 18.160 8.933 10.138 1.00 85.19 265 ARG A C 1
ATOM 2069 O O . ARG A 1 265 ? 19.120 8.856 10.900 1.00 85.19 265 ARG A O 1
ATOM 2076 N N . PRO A 1 266 ? 18.283 9.304 8.846 1.00 85.00 266 PRO A N 1
ATOM 2077 C CA . PRO A 1 266 ? 17.221 9.396 7.834 1.00 85.00 266 PRO A CA 1
ATOM 2078 C C . PRO A 1 266 ? 16.844 8.022 7.247 1.00 85.00 266 PRO A C 1
ATOM 2080 O O . PRO A 1 266 ? 17.723 7.246 6.890 1.00 85.00 266 PRO A O 1
ATOM 2083 N N . LEU A 1 267 ? 15.550 7.759 7.039 1.00 96.56 267 LEU A N 1
ATOM 2084 C CA . LEU A 1 267 ? 15.090 6.636 6.217 1.00 96.56 267 LEU A CA 1
ATOM 2085 C C . LEU A 1 267 ? 15.091 7.071 4.746 1.00 96.56 267 LEU A C 1
ATOM 2087 O O . LEU A 1 267 ? 14.101 7.585 4.219 1.00 96.56 267 LEU A O 1
ATOM 2091 N N . LYS A 1 268 ? 16.259 6.936 4.111 1.00 97.06 268 LYS A N 1
ATOM 2092 C CA . LYS A 1 268 ? 16.520 7.339 2.725 1.00 97.06 268 LYS A CA 1
ATOM 2093 C C . LYS A 1 268 ? 17.063 6.154 1.927 1.00 97.06 268 LYS A C 1
ATOM 2095 O O . LYS A 1 268 ? 18.016 5.515 2.353 1.00 97.06 268 LYS A O 1
ATOM 2100 N N . CYS A 1 269 ? 16.506 5.908 0.746 1.00 95.81 269 CYS A N 1
ATOM 2101 C CA . CYS A 1 269 ? 16.938 4.849 -0.157 1.00 95.81 269 CYS A CA 1
ATOM 2102 C C . CYS A 1 269 ? 17.287 5.421 -1.535 1.00 95.81 269 CYS A C 1
ATOM 2104 O O . CYS A 1 269 ? 16.402 5.834 -2.281 1.00 95.81 269 CYS A O 1
ATOM 2106 N N . ASP A 1 270 ? 18.567 5.379 -1.911 1.00 93.50 270 ASP A N 1
ATOM 2107 C CA . ASP A 1 270 ? 19.020 5.868 -3.224 1.00 93.50 270 ASP A CA 1
ATOM 2108 C C . ASP A 1 270 ? 18.543 4.986 -4.397 1.00 93.50 270 ASP A C 1
ATOM 2110 O O . ASP A 1 270 ? 18.488 5.443 -5.535 1.00 93.50 270 ASP A O 1
ATOM 2114 N N . ALA A 1 271 ? 18.132 3.738 -4.135 1.00 92.00 271 ALA A N 1
ATOM 2115 C CA . ALA A 1 271 ? 17.471 2.885 -5.130 1.00 92.00 271 ALA A CA 1
ATOM 2116 C C . ALA A 1 271 ? 15.986 3.258 -5.357 1.00 92.00 271 ALA A C 1
ATOM 2118 O O . ALA A 1 271 ? 15.328 2.705 -6.249 1.00 92.00 271 ALA A O 1
ATOM 2119 N N . GLY A 1 272 ? 15.448 4.188 -4.556 1.00 94.56 272 GLY A N 1
ATOM 2120 C CA . GLY A 1 272 ? 14.064 4.642 -4.638 1.00 94.56 272 GLY A CA 1
ATOM 2121 C C . GLY A 1 272 ? 13.053 3.590 -4.182 1.00 94.56 272 GLY A C 1
ATOM 2122 O O . GLY A 1 272 ? 11.986 3.500 -4.783 1.00 94.56 272 GLY A O 1
ATOM 2123 N N . LEU A 1 273 ? 13.409 2.767 -3.190 1.00 96.12 273 LEU A N 1
ATOM 2124 C CA . LEU A 1 273 ? 12.559 1.717 -2.612 1.00 96.12 273 LEU A CA 1
ATOM 2125 C C . LEU A 1 273 ? 12.522 1.809 -1.077 1.00 96.12 273 LEU A C 1
ATOM 2127 O O . LEU A 1 273 ? 12.567 0.791 -0.388 1.00 96.12 273 LEU A O 1
ATOM 2131 N N . ALA A 1 274 ? 12.505 3.026 -0.528 1.00 97.75 274 ALA A N 1
ATOM 2132 C CA . ALA A 1 274 ? 12.255 3.201 0.898 1.00 97.75 274 ALA A CA 1
ATOM 2133 C C . ALA A 1 274 ? 10.824 2.748 1.223 1.00 97.75 274 ALA A C 1
ATOM 2135 O O . ALA A 1 274 ? 9.887 2.998 0.463 1.00 97.75 274 ALA A O 1
ATOM 2136 N N . GLN A 1 275 ? 10.671 2.070 2.353 1.00 97.88 275 GLN A N 1
ATOM 2137 C CA . GLN A 1 275 ? 9.397 1.541 2.822 1.00 97.88 275 GLN A CA 1
ATOM 2138 C C . GLN A 1 275 ? 9.288 1.711 4.337 1.00 97.88 275 GLN A C 1
ATOM 2140 O O . GLN A 1 275 ? 10.297 1.851 5.034 1.00 97.88 275 GLN A O 1
ATOM 2145 N N . ALA A 1 276 ? 8.057 1.749 4.839 1.00 98.50 276 ALA A N 1
ATOM 2146 C CA . ALA A 1 276 ? 7.798 1.840 6.268 1.00 98.50 276 ALA A CA 1
ATOM 2147 C C . ALA A 1 276 ? 6.439 1.243 6.627 1.00 98.50 276 ALA A C 1
ATOM 2149 O O . ALA A 1 276 ? 5.511 1.318 5.831 1.00 98.50 276 ALA A O 1
ATOM 2150 N N . ALA A 1 277 ? 6.309 0.713 7.837 1.00 98.69 277 ALA A N 1
ATOM 2151 C CA . ALA A 1 277 ? 5.071 0.221 8.418 1.00 98.69 277 ALA A CA 1
ATOM 2152 C C . ALA A 1 277 ? 4.832 0.860 9.791 1.00 98.69 277 ALA A C 1
ATOM 2154 O O . ALA A 1 277 ? 5.758 0.992 10.597 1.00 98.69 277 ALA A O 1
ATOM 2155 N N . PHE A 1 278 ? 3.583 1.244 10.048 1.00 98.75 278 PHE A N 1
ATOM 2156 C CA . PHE A 1 278 ? 3.127 1.921 11.262 1.00 98.75 278 PHE A CA 1
ATOM 2157 C C . PHE A 1 278 ? 2.081 1.052 11.958 1.00 98.75 278 PHE A C 1
ATOM 2159 O O . PHE A 1 278 ? 1.025 0.786 11.385 1.00 98.75 278 PHE A O 1
ATOM 2166 N N . LEU A 1 279 ? 2.389 0.577 13.166 1.00 98.69 279 LEU A N 1
ATOM 2167 C CA . LEU A 1 279 ? 1.631 -0.474 13.845 1.00 98.69 279 LEU A CA 1
ATOM 2168 C C . LEU A 1 279 ? 0.747 0.101 14.953 1.00 98.69 279 LEU A C 1
ATOM 2170 O O . LEU A 1 279 ? 1.197 0.895 15.787 1.00 98.69 279 LEU A O 1
ATOM 2174 N N . PHE A 1 280 ? -0.496 -0.370 15.001 1.00 98.62 280 PHE A N 1
ATOM 2175 C CA . PHE A 1 280 ? -1.510 0.039 15.962 1.00 98.62 280 PHE A CA 1
ATOM 2176 C C . PHE A 1 280 ? -2.212 -1.187 16.550 1.00 98.62 280 PHE A C 1
ATOM 2178 O O . PHE A 1 280 ? -2.740 -1.994 15.789 1.00 98.62 280 PHE A O 1
ATOM 2185 N N . PRO A 1 281 ? -2.280 -1.333 17.884 1.00 98.06 281 PRO A N 1
ATOM 2186 C CA . PRO A 1 281 ? -3.192 -2.301 18.478 1.00 98.06 281 PRO A CA 1
ATOM 2187 C C . PRO A 1 281 ? -4.638 -1.856 18.228 1.00 98.06 281 PRO A C 1
ATOM 2189 O O . PRO A 1 281 ? -4.966 -0.679 18.431 1.00 98.06 281 PRO A O 1
ATOM 2192 N N . VAL A 1 282 ? -5.481 -2.799 17.810 1.00 98.44 282 VAL A N 1
ATOM 2193 C CA . VAL A 1 282 ? -6.907 -2.616 17.524 1.00 98.44 282 VAL A CA 1
ATOM 2194 C C . VAL A 1 282 ? -7.704 -3.611 18.377 1.00 98.44 282 VAL A C 1
ATOM 2196 O O . VAL A 1 282 ? -7.712 -4.812 18.084 1.00 98.44 282 VAL A O 1
ATOM 2199 N N . PRO A 1 283 ? -8.351 -3.142 19.459 1.00 98.06 283 PRO A N 1
ATOM 2200 C CA . PRO A 1 283 ? -9.249 -3.965 20.264 1.00 98.06 283 PRO A CA 1
ATOM 2201 C C . PRO A 1 283 ? -10.376 -4.599 19.441 1.00 98.06 283 PRO A C 1
ATOM 2203 O O . PRO A 1 283 ? -10.735 -4.100 18.372 1.00 98.06 283 PRO A O 1
ATOM 2206 N N . HIS A 1 284 ? -10.969 -5.674 19.963 1.00 95.81 284 HIS A N 1
ATOM 2207 C CA . HIS A 1 284 ? -12.118 -6.317 19.325 1.00 95.81 284 HIS A CA 1
ATOM 2208 C C . HIS A 1 284 ? -13.250 -5.305 19.085 1.00 95.81 284 HIS A C 1
ATOM 2210 O O . HIS A 1 284 ? -13.536 -4.469 19.945 1.00 95.81 284 HIS A O 1
ATOM 2216 N N . ARG A 1 285 ? -13.933 -5.396 17.939 1.00 93.50 285 ARG A N 1
ATOM 2217 C CA . ARG A 1 285 ? -15.077 -4.538 17.567 1.00 93.50 285 ARG A CA 1
ATOM 2218 C C . ARG A 1 285 ? -14.779 -3.034 17.580 1.00 93.50 285 ARG A C 1
ATOM 2220 O O . ARG A 1 285 ? -15.670 -2.225 17.829 1.00 93.50 285 ARG A O 1
ATOM 2227 N N . THR A 1 286 ? -13.529 -2.661 17.337 1.00 98.12 286 THR A N 1
ATOM 2228 C CA . THR A 1 286 ? -13.120 -1.264 17.151 1.00 98.12 286 THR A CA 1
ATOM 2229 C C . THR A 1 286 ? -12.454 -1.090 15.798 1.00 98.12 286 THR A C 1
ATOM 2231 O O . THR A 1 286 ? -12.077 -2.072 15.155 1.00 98.12 286 THR A O 1
ATOM 2234 N N . SER A 1 287 ? -12.297 0.158 15.370 1.00 98.12 287 SER A N 1
ATOM 2235 C CA . SER A 1 287 ? -11.594 0.487 14.140 1.00 98.12 287 SER A CA 1
ATOM 2236 C C . SER A 1 287 ? -10.468 1.488 14.366 1.00 98.12 287 SER A C 1
ATOM 2238 O O . SER A 1 287 ? -10.405 2.210 15.366 1.00 98.12 287 SER A O 1
ATOM 2240 N N . ILE A 1 288 ? -9.534 1.498 13.422 1.00 98.62 288 ILE A N 1
ATOM 2241 C CA . ILE A 1 288 ? -8.464 2.481 13.318 1.00 98.62 288 ILE A CA 1
ATOM 2242 C C . ILE A 1 288 ? -8.470 3.040 11.900 1.00 98.62 288 ILE A C 1
ATOM 2244 O O . ILE A 1 288 ? -8.559 2.286 10.936 1.00 98.62 288 ILE A O 1
ATOM 2248 N N . GLN A 1 289 ? -8.363 4.358 11.767 1.00 98.06 289 GLN A N 1
ATOM 2249 C CA . GLN A 1 289 ? -8.400 5.019 10.466 1.00 98.06 289 GLN A CA 1
ATOM 2250 C C . GLN A 1 289 ? -7.196 5.927 10.262 1.00 98.06 289 GLN A C 1
ATOM 2252 O O . GLN A 1 289 ? -6.753 6.605 11.191 1.00 98.06 289 GLN A O 1
ATOM 2257 N N . VAL A 1 290 ? -6.695 5.961 9.033 1.00 98.31 290 VAL A N 1
ATOM 2258 C CA . VAL A 1 290 ? -5.701 6.930 8.566 1.00 98.31 290 VAL A CA 1
ATOM 2259 C C . VAL A 1 290 ? -6.305 7.766 7.449 1.00 98.31 290 VAL A C 1
ATOM 2261 O O . VAL A 1 290 ? -7.134 7.281 6.680 1.00 98.31 290 VAL A O 1
ATOM 2264 N N . ALA A 1 291 ? -5.876 9.022 7.353 1.00 97.44 291 ALA A N 1
ATOM 2265 C CA . ALA A 1 291 ? -6.269 9.899 6.259 1.00 97.44 291 ALA A CA 1
ATOM 2266 C C . ALA A 1 291 ? -5.099 10.130 5.299 1.00 97.44 291 ALA A C 1
ATOM 2268 O O . ALA A 1 291 ? -3.950 10.277 5.720 1.00 97.44 291 ALA A O 1
ATOM 2269 N N . ILE A 1 292 ? -5.399 10.184 4.006 1.00 96.62 292 ILE A N 1
ATOM 2270 C CA . ILE A 1 292 ? -4.439 10.375 2.922 1.00 96.62 292 ILE A CA 1
ATOM 2271 C C . ILE A 1 292 ? -4.890 11.571 2.082 1.00 96.62 292 ILE A C 1
ATOM 2273 O O . ILE A 1 292 ? -6.011 11.553 1.578 1.00 96.62 292 ILE A O 1
ATOM 2277 N N . PRO A 1 293 ? -4.053 12.602 1.887 1.00 94.38 293 PRO A N 1
ATOM 2278 C CA . PRO A 1 293 ? -4.364 13.678 0.950 1.00 94.38 293 PRO A CA 1
ATOM 2279 C C . PRO A 1 293 ? -4.459 13.149 -0.488 1.00 94.38 293 PRO A C 1
ATOM 2281 O O . PRO A 1 293 ? -3.486 12.583 -0.995 1.00 94.38 293 PRO A O 1
ATOM 2284 N N . LEU A 1 294 ? -5.599 13.353 -1.157 1.00 90.81 294 LEU A N 1
ATOM 2285 C CA . LEU A 1 294 ? -5.776 12.967 -2.564 1.00 90.81 294 LEU A CA 1
ATOM 2286 C C . LEU A 1 294 ? -5.003 13.903 -3.496 1.00 90.81 294 LEU A C 1
ATOM 2288 O O . LEU A 1 294 ? -4.324 13.449 -4.417 1.00 90.81 294 LEU A O 1
ATOM 2292 N N . ALA A 1 295 ? -5.019 15.204 -3.205 1.00 85.69 295 ALA A N 1
ATOM 2293 C CA . ALA A 1 295 ? -4.200 16.175 -3.910 1.00 85.69 295 ALA A CA 1
ATOM 2294 C C . ALA A 1 295 ? -2.723 16.073 -3.470 1.00 85.69 295 ALA A C 1
ATOM 2296 O O . ALA A 1 295 ? -2.392 16.369 -2.314 1.00 85.69 295 ALA A O 1
ATOM 2297 N N . PRO A 1 296 ? -1.784 15.729 -4.371 1.00 70.81 296 PRO A N 1
ATOM 2298 C CA . PRO A 1 296 ? -0.372 15.742 -4.030 1.00 70.81 296 PRO A CA 1
ATOM 2299 C C . PRO A 1 296 ? 0.084 17.186 -3.788 1.00 70.81 296 PRO A C 1
ATOM 2301 O O . PRO A 1 296 ? 0.150 17.999 -4.714 1.00 70.81 296 PRO A O 1
ATOM 2304 N N . ALA A 1 297 ? 0.460 17.511 -2.549 1.00 65.50 297 ALA A N 1
ATOM 2305 C CA . ALA A 1 297 ? 1.056 18.807 -2.239 1.00 65.50 297 ALA A CA 1
ATOM 2306 C C . ALA A 1 297 ? 2.277 19.056 -3.147 1.00 65.50 297 ALA A C 1
ATOM 2308 O O . ALA A 1 297 ? 3.115 18.168 -3.354 1.00 65.50 297 ALA A O 1
ATOM 2309 N N . ARG A 1 298 ? 2.399 20.268 -3.711 1.00 56.44 298 ARG A N 1
ATOM 2310 C CA . ARG A 1 298 ? 3.559 20.622 -4.543 1.00 56.44 298 ARG A CA 1
ATOM 2311 C C . ARG A 1 298 ? 4.836 20.393 -3.734 1.00 56.44 298 ARG A C 1
ATOM 2313 O O . ARG A 1 298 ? 4.957 20.900 -2.623 1.00 56.44 298 ARG A O 1
ATOM 2320 N N . ARG A 1 299 ? 5.806 19.665 -4.311 1.00 48.56 299 ARG A N 1
ATOM 2321 C CA . ARG A 1 299 ? 7.151 19.496 -3.727 1.00 48.56 299 ARG A CA 1
ATOM 2322 C C . ARG A 1 299 ? 7.680 20.904 -3.458 1.00 48.56 299 ARG A C 1
ATOM 2324 O O . ARG A 1 299 ? 7.920 21.649 -4.412 1.00 48.56 299 ARG A O 1
ATOM 2331 N N . THR A 1 300 ? 7.823 21.296 -2.195 1.00 41.69 300 THR A N 1
ATOM 2332 C CA . THR A 1 300 ? 8.551 22.519 -1.876 1.00 41.69 300 THR A CA 1
ATOM 2333 C C . THR A 1 300 ? 9.957 22.292 -2.413 1.00 41.69 300 THR A C 1
ATOM 2335 O O . THR A 1 300 ? 10.691 21.419 -1.949 1.00 41.69 300 THR A O 1
ATOM 2338 N N . ARG A 1 301 ? 10.319 22.997 -3.493 1.00 37.94 301 ARG A N 1
ATOM 2339 C CA . ARG A 1 301 ? 11.713 23.043 -3.928 1.00 37.94 301 ARG A CA 1
ATOM 2340 C C . ARG A 1 301 ? 12.460 23.621 -2.735 1.00 37.94 301 ARG A C 1
ATOM 2342 O O . ARG A 1 301 ? 12.369 24.823 -2.498 1.00 37.94 301 ARG A O 1
ATOM 2349 N N . ARG A 1 302 ? 13.171 22.789 -1.968 1.00 39.00 302 ARG A N 1
ATOM 2350 C CA . ARG A 1 302 ? 14.260 23.295 -1.135 1.00 39.00 302 ARG A CA 1
ATOM 2351 C C . ARG A 1 302 ? 15.174 24.042 -2.104 1.00 39.00 302 ARG A C 1
ATOM 2353 O O . ARG A 1 302 ? 15.814 23.417 -2.948 1.00 39.00 302 ARG A O 1
ATOM 2360 N N . ARG A 1 303 ? 15.133 25.379 -2.061 1.00 34.75 303 ARG A N 1
ATOM 2361 C CA . ARG A 1 303 ? 16.166 26.221 -2.669 1.00 34.75 303 ARG A CA 1
ATOM 2362 C C . ARG A 1 303 ? 17.501 25.704 -2.141 1.00 34.75 303 ARG A C 1
ATOM 2364 O O . ARG A 1 303 ? 17.597 25.373 -0.961 1.00 34.75 303 ARG A O 1
ATOM 2371 N N . GLY A 1 304 ? 18.452 25.541 -3.055 1.00 31.80 304 GLY A N 1
ATOM 2372 C CA . GLY A 1 304 ? 19.733 24.906 -2.792 1.00 31.80 304 GLY A CA 1
ATOM 2373 C C . GLY A 1 304 ? 20.422 25.471 -1.557 1.00 31.80 304 GLY A C 1
ATOM 2374 O O . GLY A 1 304 ? 20.434 26.680 -1.338 1.00 31.80 304 GLY A O 1
ATOM 2375 N N . LEU A 1 305 ? 21.005 24.567 -0.778 1.00 32.72 305 LEU A N 1
ATOM 2376 C CA . LEU A 1 305 ? 22.235 24.872 -0.069 1.00 32.72 305 LEU A CA 1
ATOM 2377 C C . LEU A 1 305 ? 23.333 24.779 -1.133 1.00 32.72 305 LEU A C 1
ATOM 2379 O O . LEU A 1 305 ? 23.681 23.681 -1.569 1.00 32.72 305 LEU A O 1
ATOM 2383 N N . THR A 1 306 ? 23.721 25.942 -1.652 1.00 34.56 306 THR A N 1
ATOM 2384 C CA . THR A 1 306 ? 25.098 26.197 -2.095 1.00 34.56 306 THR A CA 1
ATOM 2385 C C . THR A 1 306 ? 26.061 25.951 -0.950 1.00 34.56 306 THR A C 1
ATOM 2387 O O . THR A 1 306 ? 25.678 26.321 0.185 1.00 34.56 306 THR A O 1
#

Radius of gyration: 22.04 Å; chains: 1; bounding box: 57×49×65 Å